Protein AF-A0A4S4N204-F1 (afdb_monomer_lite)

Sequence (227 aa):
MPILSYHVPTYLLRKVLVKAFRQQALKERCELDAFLRPIPQIWGYAFEVLAIDSLLCLDSPVAVHTNRSADIPAFYLAPGLSLVSELFDKTVSFYPKDNIIYVSRVGLNFLDVFVVSDNRNNVAILQMTVAKKHILKHSSVRSVLEAFTKASQPTTNQVPMPKDWSLIYVTPDEQGRKTADQKSLALGAGYPSVDVGWLHIGQEFKSLMQKLAEADDEEAASGAVAD

Radius of gyration: 19.04 Å; chains: 1; bounding box: 50×54×63 Å

Structure (mmCIF, N/CA/C/O backbone):
data_AF-A0A4S4N204-F1
#
_entry.id   AF-A0A4S4N204-F1
#
loop_
_atom_site.group_PDB
_atom_site.id
_atom_site.type_symbol
_atom_site.label_atom_id
_atom_site.label_alt_id
_atom_site.label_comp_id
_atom_site.label_asym_id
_atom_site.label_entity_id
_atom_site.label_seq_id
_atom_site.pdbx_PDB_ins_code
_atom_site.Cartn_x
_atom_site.Cartn_y
_atom_site.Cartn_z
_atom_site.occupancy
_atom_site.B_iso_or_equiv
_atom_site.auth_seq_id
_atom_site.auth_comp_id
_atom_site.auth_asym_id
_atom_site.auth_atom_id
_atom_site.pdbx_PDB_model_num
ATOM 1 N N . MET A 1 1 ? 23.987 36.907 -10.749 1.00 39.38 1 MET A N 1
ATOM 2 C CA . MET A 1 1 ? 23.234 36.072 -11.711 1.00 39.38 1 MET A CA 1
ATOM 3 C C . MET A 1 1 ? 21.832 35.859 -11.165 1.00 39.38 1 MET A C 1
ATOM 5 O O . MET A 1 1 ? 21.740 35.468 -10.006 1.00 39.38 1 MET A O 1
ATOM 9 N N . PRO A 1 2 ? 20.758 36.132 -11.924 1.00 40.97 2 PRO A N 1
ATOM 10 C CA . PRO A 1 2 ? 19.418 35.749 -11.497 1.00 40.97 2 PRO A CA 1
ATOM 11 C C . PRO A 1 2 ? 19.284 34.222 -11.584 1.00 40.97 2 PRO A C 1
ATOM 13 O O . PRO A 1 2 ? 19.566 33.625 -12.621 1.00 40.97 2 PRO A O 1
ATOM 16 N N . ILE A 1 3 ? 18.895 33.586 -10.479 1.00 40.06 3 ILE A N 1
ATOM 17 C CA . ILE A 1 3 ? 18.591 32.154 -10.434 1.00 40.06 3 ILE A CA 1
ATOM 18 C C . ILE A 1 3 ? 17.166 31.989 -10.961 1.00 40.06 3 ILE A C 1
ATOM 20 O O . ILE A 1 3 ? 16.203 32.385 -10.306 1.00 40.06 3 ILE A O 1
ATOM 24 N N . LEU A 1 4 ? 17.031 31.423 -12.159 1.00 33.88 4 LEU A N 1
ATOM 25 C CA . LEU A 1 4 ? 15.747 30.952 -12.668 1.00 33.88 4 LEU A CA 1
ATOM 26 C C . LEU A 1 4 ? 15.322 29.723 -11.851 1.00 33.88 4 LEU A C 1
ATOM 28 O O . LEU A 1 4 ? 15.767 28.606 -12.105 1.00 33.88 4 LEU A O 1
ATOM 32 N N . SER A 1 5 ? 14.471 29.937 -10.845 1.00 36.59 5 SER A N 1
ATOM 33 C CA . SER A 1 5 ? 13.788 28.856 -10.128 1.00 36.59 5 SER A CA 1
ATOM 34 C C . SER A 1 5 ? 12.647 28.321 -10.988 1.00 36.59 5 SER A C 1
ATOM 36 O O . SER A 1 5 ? 11.531 28.839 -10.961 1.00 36.59 5 SER A O 1
ATOM 38 N N . TYR A 1 6 ? 12.919 27.272 -11.759 1.00 41.53 6 TYR A N 1
ATOM 39 C CA . TYR A 1 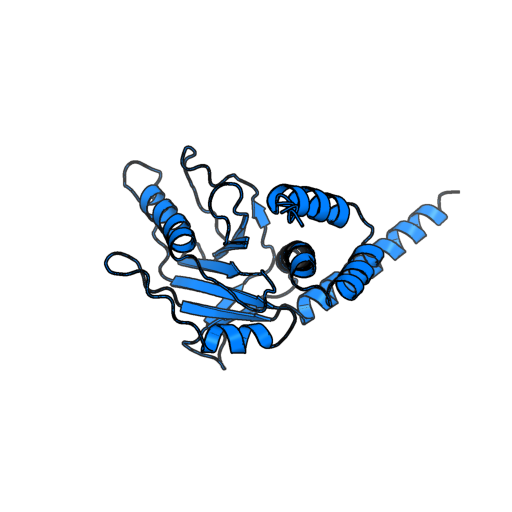6 ? 11.873 26.509 -12.431 1.00 41.53 6 TYR A CA 1
ATOM 40 C C . TYR A 1 6 ? 11.157 25.632 -11.405 1.00 41.53 6 TYR A C 1
ATOM 42 O O . TYR A 1 6 ? 11.688 24.622 -10.944 1.00 41.53 6 TYR A O 1
ATOM 50 N N . HIS A 1 7 ? 9.933 26.007 -11.039 1.00 45.66 7 HIS A N 1
ATOM 51 C CA . HIS A 1 7 ? 9.069 25.138 -10.254 1.00 45.66 7 HIS A CA 1
ATOM 52 C C . HIS A 1 7 ? 8.403 24.148 -11.209 1.00 45.66 7 HIS A C 1
ATOM 54 O O . HIS A 1 7 ? 7.337 24.425 -11.755 1.00 45.66 7 HIS A O 1
ATOM 60 N N . VAL A 1 8 ? 9.032 22.995 -11.452 1.00 49.53 8 VAL A N 1
ATOM 61 C CA . VAL A 1 8 ? 8.368 21.956 -12.243 1.00 49.53 8 VAL A CA 1
ATOM 62 C C . VAL A 1 8 ? 7.144 21.484 -11.452 1.00 49.53 8 VAL A C 1
ATOM 64 O O . VAL A 1 8 ? 7.301 21.076 -10.297 1.00 49.53 8 VAL A O 1
ATOM 67 N N . PRO A 1 9 ? 5.916 21.558 -11.998 1.00 56.38 9 PRO A N 1
ATOM 68 C CA . PRO A 1 9 ? 4.742 21.121 -11.266 1.00 56.38 9 PRO A CA 1
ATOM 69 C C . PRO A 1 9 ? 4.824 19.606 -11.098 1.00 56.38 9 PRO A C 1
ATOM 71 O O . PRO A 1 9 ? 4.573 18.846 -12.032 1.00 56.38 9 PRO A O 1
ATOM 74 N N . THR A 1 10 ? 5.170 19.164 -9.893 1.00 62.09 10 THR A N 1
ATOM 75 C CA . THR A 1 10 ? 5.277 17.753 -9.508 1.00 62.09 10 THR A CA 1
ATOM 76 C C . THR A 1 10 ? 4.038 16.954 -9.918 1.00 62.09 10 THR A C 1
ATOM 78 O O . THR A 1 10 ? 4.134 15.811 -10.350 1.00 62.09 10 THR A O 1
ATOM 81 N N . TYR A 1 11 ? 2.869 17.595 -9.865 1.00 62.06 11 TYR A N 1
ATOM 82 C CA . TYR A 1 11 ? 1.599 17.038 -10.315 1.00 62.06 11 TYR A CA 1
ATOM 83 C C . TYR A 1 11 ? 1.537 16.777 -11.827 1.00 62.06 11 TYR A C 1
ATOM 85 O O . TYR A 1 11 ? 1.082 15.714 -12.246 1.00 62.06 11 TYR A O 1
ATOM 93 N N . LEU A 1 12 ? 1.998 17.726 -12.648 1.00 64.25 12 LEU A N 1
ATOM 94 C CA . LEU A 1 12 ? 2.024 17.567 -14.102 1.00 64.25 12 LEU A CA 1
ATOM 95 C C . LEU A 1 12 ? 2.998 16.455 -14.491 1.00 64.25 12 LEU A C 1
ATOM 97 O O . LEU A 1 12 ? 2.629 15.585 -15.273 1.00 64.25 12 LEU A O 1
ATOM 101 N N . LEU A 1 13 ? 4.192 16.441 -13.887 1.00 64.25 13 LEU A N 1
ATOM 102 C CA . LEU A 1 13 ? 5.160 15.361 -14.076 1.00 64.25 13 LEU A CA 1
ATOM 103 C C . LEU A 1 13 ? 4.573 14.011 -13.680 1.00 64.25 13 LEU A C 1
ATOM 105 O O . LEU A 1 13 ? 4.600 13.100 -14.493 1.00 64.25 13 LEU A O 1
ATOM 109 N N . ARG A 1 14 ? 3.976 13.885 -12.488 1.00 64.50 14 ARG A N 1
ATOM 110 C CA . ARG A 1 14 ? 3.337 12.637 -12.049 1.00 64.50 14 ARG A CA 1
ATOM 111 C C . ARG A 1 14 ? 2.254 12.206 -13.032 1.00 64.50 14 ARG A C 1
ATOM 113 O O . ARG A 1 14 ? 2.230 11.055 -13.435 1.00 64.50 14 ARG A O 1
ATOM 120 N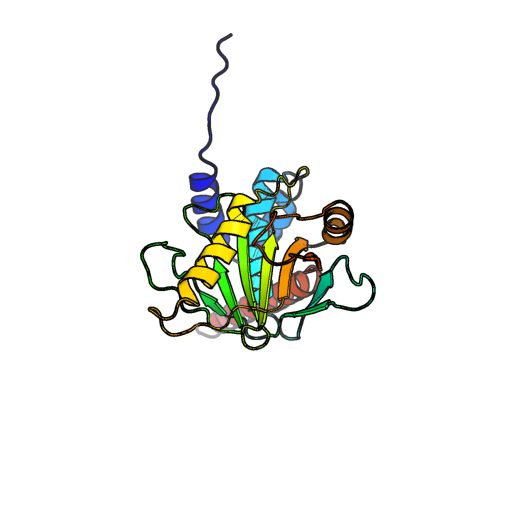 N . LYS A 1 15 ? 1.390 13.118 -13.488 1.00 66.06 15 LYS A N 1
ATOM 121 C CA . LYS A 1 15 ? 0.316 12.785 -14.437 1.00 66.06 15 LYS A CA 1
ATOM 122 C C . LYS A 1 15 ? 0.856 12.327 -15.794 1.00 66.06 15 LYS A C 1
ATOM 124 O O . LYS A 1 15 ? 0.342 11.354 -16.338 1.00 66.06 15 LYS A O 1
ATOM 129 N N . VAL A 1 16 ? 1.853 13.022 -16.340 1.00 67.44 16 VAL A N 1
ATOM 130 C CA . VAL A 1 16 ? 2.443 12.701 -17.649 1.00 67.44 16 VAL A CA 1
ATOM 131 C C . VAL A 1 16 ? 3.268 11.421 -17.569 1.00 67.44 16 VAL A C 1
ATOM 133 O O . VAL A 1 16 ? 3.054 10.532 -18.384 1.00 67.44 16 VAL A O 1
ATOM 136 N N . LEU A 1 17 ? 4.134 11.291 -16.561 1.00 67.81 17 LEU A N 1
ATOM 137 C CA . LEU A 1 17 ? 4.969 10.110 -16.351 1.00 67.81 17 LEU A CA 1
ATOM 138 C C . LEU A 1 17 ? 4.119 8.876 -16.079 1.00 67.81 17 LEU A C 1
ATOM 140 O O . LEU A 1 17 ? 4.289 7.888 -16.772 1.00 67.81 17 LEU A O 1
ATOM 144 N N . VAL A 1 18 ? 3.153 8.933 -15.156 1.00 68.25 18 VAL A N 1
ATOM 145 C CA . VAL A 1 18 ? 2.275 7.785 -14.863 1.00 68.25 18 VAL A CA 1
ATOM 146 C C . VAL A 1 18 ? 1.468 7.382 -16.095 1.00 68.25 18 VAL A C 1
ATOM 148 O O . VAL A 1 18 ? 1.317 6.193 -16.362 1.00 68.25 18 VAL A O 1
ATOM 151 N N . LYS A 1 19 ? 0.948 8.351 -16.862 1.00 68.12 19 LYS A N 1
ATOM 152 C CA . LYS A 1 19 ? 0.203 8.051 -18.090 1.00 68.12 19 LYS A CA 1
ATOM 153 C C . LYS A 1 19 ? 1.102 7.386 -19.131 1.00 68.12 19 LYS A C 1
ATOM 155 O O . LYS A 1 19 ? 0.709 6.357 -19.661 1.00 68.12 19 LYS A O 1
ATOM 160 N N . ALA A 1 20 ? 2.273 7.959 -19.405 1.00 69.38 20 ALA A N 1
ATOM 161 C CA . ALA A 1 20 ? 3.219 7.407 -20.368 1.00 69.38 20 ALA A CA 1
ATOM 162 C C . ALA A 1 20 ? 3.691 6.015 -19.930 1.00 69.38 20 ALA A C 1
ATOM 164 O O . ALA A 1 20 ? 3.613 5.076 -20.707 1.00 69.38 20 ALA A O 1
ATOM 165 N N . PHE A 1 21 ? 4.064 5.859 -18.659 1.00 70.69 21 PHE A N 1
ATOM 166 C CA . PHE A 1 21 ? 4.500 4.593 -18.075 1.00 70.69 21 PHE A CA 1
ATOM 167 C C . PHE A 1 21 ? 3.447 3.495 -18.237 1.00 70.69 21 PHE A C 1
ATOM 169 O O . PHE A 1 21 ? 3.764 2.408 -18.693 1.00 70.69 21 PHE A O 1
ATOM 176 N N . ARG A 1 22 ? 2.171 3.799 -17.966 1.00 70.31 22 ARG A N 1
ATOM 177 C CA . ARG A 1 22 ? 1.044 2.868 -18.159 1.00 70.31 22 ARG A CA 1
ATOM 178 C C . ARG A 1 22 ? 0.706 2.553 -19.618 1.00 70.31 22 ARG A C 1
ATOM 180 O O . ARG A 1 22 ? -0.129 1.688 -19.852 1.00 70.31 22 ARG A O 1
ATOM 187 N N . GLN A 1 23 ? 1.277 3.272 -20.578 1.00 73.50 23 GLN A N 1
ATOM 188 C CA . GLN A 1 23 ? 1.072 3.037 -22.010 1.00 73.50 23 GLN A CA 1
ATOM 189 C C . GLN A 1 23 ? 2.220 2.250 -22.650 1.00 73.50 23 GLN A C 1
ATOM 191 O O . GLN A 1 23 ? 2.070 1.804 -23.779 1.00 73.50 23 GLN A O 1
ATOM 196 N N . GLN A 1 24 ? 3.351 2.095 -21.958 1.00 71.69 24 GLN A N 1
ATOM 197 C CA . GLN A 1 24 ? 4.487 1.303 -22.432 1.00 71.69 24 GLN A CA 1
ATOM 198 C C . GLN A 1 24 ? 4.205 -0.197 -22.312 1.00 71.69 24 GLN A C 1
ATOM 200 O O . GLN A 1 24 ? 3.448 -0.605 -21.418 1.00 71.69 24 GLN A O 1
ATOM 205 N N . ALA A 1 25 ? 4.858 -0.996 -23.158 1.00 69.69 25 ALA A N 1
ATOM 206 C CA . ALA A 1 25 ? 4.906 -2.446 -22.992 1.00 69.69 25 ALA A CA 1
ATOM 207 C C . ALA A 1 25 ? 5.586 -2.790 -21.660 1.00 69.69 25 ALA A C 1
ATOM 209 O O . ALA A 1 25 ? 6.361 -1.989 -21.123 1.00 69.69 25 ALA A O 1
ATOM 210 N N . LEU A 1 26 ? 5.305 -3.965 -21.089 1.00 66.94 26 LEU A N 1
ATOM 211 C CA . LEU A 1 26 ? 5.846 -4.312 -19.777 1.00 66.94 26 LEU A CA 1
ATOM 212 C C . LEU A 1 26 ? 7.369 -4.216 -19.770 1.00 66.94 26 LEU A C 1
ATOM 214 O O . LEU A 1 26 ? 7.936 -3.561 -18.897 1.00 66.94 26 LEU A O 1
ATOM 218 N N . LYS A 1 27 ? 8.027 -4.854 -20.738 1.00 68.88 27 LYS A N 1
ATOM 219 C CA . LYS A 1 27 ? 9.488 -4.886 -20.839 1.00 68.88 27 LYS A CA 1
ATOM 220 C C . LYS A 1 27 ? 10.104 -3.485 -20.752 1.00 68.88 27 LYS A C 1
ATOM 222 O O . LYS A 1 27 ? 11.037 -3.264 -19.984 1.00 68.88 27 LYS A O 1
ATOM 227 N N . GLU A 1 28 ? 9.509 -2.519 -21.443 1.00 73.12 28 GLU A N 1
ATOM 228 C CA . GLU A 1 28 ? 9.933 -1.116 -21.431 1.00 73.12 28 GLU A CA 1
ATOM 229 C C . GLU A 1 28 ? 9.742 -0.469 -20.049 1.00 73.12 28 GLU A C 1
ATOM 231 O O . GLU A 1 28 ? 10.593 0.296 -19.596 1.00 73.12 28 GLU A O 1
ATOM 236 N N . ARG A 1 29 ? 8.666 -0.807 -19.321 1.00 73.75 29 ARG A N 1
ATOM 237 C CA . ARG A 1 29 ? 8.462 -0.355 -17.930 1.00 73.75 29 ARG A CA 1
ATOM 238 C C . ARG A 1 29 ? 9.530 -0.902 -16.990 1.00 73.75 29 ARG A C 1
ATOM 240 O O . ARG A 1 29 ? 9.980 -0.176 -16.105 1.00 73.75 29 ARG A O 1
ATOM 247 N N . CYS A 1 30 ? 9.939 -2.156 -17.183 1.00 70.56 30 CYS A N 1
ATOM 248 C CA . CYS A 1 30 ? 10.994 -2.812 -16.404 1.00 70.56 30 CYS A CA 1
ATOM 249 C C . CYS A 1 30 ? 12.341 -2.115 -16.599 1.00 70.56 30 CYS A C 1
ATOM 251 O O . CYS A 1 30 ? 13.042 -1.788 -15.640 1.00 70.56 30 CYS A O 1
ATOM 253 N N . GLU A 1 31 ? 12.691 -1.888 -17.865 1.00 73.69 31 GLU A N 1
ATOM 254 C CA . GLU A 1 31 ? 13.912 -1.196 -18.265 1.00 73.69 31 GLU A CA 1
ATOM 255 C C . GLU A 1 31 ? 13.912 0.238 -17.731 1.00 73.69 31 GLU A C 1
ATOM 257 O O . GLU A 1 31 ? 14.922 0.705 -17.198 1.00 73.69 31 GLU A O 1
ATOM 262 N N . LEU A 1 32 ? 12.758 0.910 -17.776 1.00 74.38 32 LEU A N 1
ATOM 263 C CA . LEU A 1 32 ? 12.613 2.249 -17.230 1.00 74.38 32 LEU A CA 1
ATOM 264 C C . LEU A 1 32 ? 12.704 2.273 -15.695 1.00 74.38 32 LEU A C 1
ATOM 266 O O . LEU A 1 32 ? 13.332 3.181 -15.161 1.00 74.38 32 LEU A O 1
ATOM 270 N N . ASP A 1 33 ? 12.154 1.296 -14.964 1.00 75.69 33 ASP A N 1
ATOM 271 C CA . ASP A 1 33 ? 12.351 1.185 -13.506 1.00 75.69 33 ASP A CA 1
ATOM 272 C C . ASP A 1 33 ? 13.841 1.085 -13.154 1.00 75.69 33 ASP A C 1
ATOM 274 O O . ASP A 1 33 ? 14.350 1.864 -12.341 1.00 75.69 33 ASP A O 1
ATOM 278 N N . ALA A 1 34 ? 14.558 0.177 -13.822 1.00 76.00 34 ALA A N 1
ATOM 279 C CA . ALA A 1 34 ? 15.989 -0.013 -13.620 1.00 76.00 34 ALA A CA 1
ATOM 280 C C . ALA A 1 34 ? 16.785 1.260 -13.956 1.00 76.00 34 ALA A C 1
ATOM 282 O O . ALA A 1 34 ? 17.686 1.643 -13.206 1.00 76.00 34 ALA A O 1
ATOM 283 N N . PHE A 1 35 ? 16.415 1.942 -15.043 1.00 80.44 35 PHE A N 1
ATOM 284 C CA . PHE A 1 35 ? 17.021 3.200 -15.467 1.00 80.44 35 PHE A CA 1
ATOM 285 C C . PHE A 1 35 ? 16.747 4.356 -14.494 1.00 80.44 35 PHE A C 1
ATOM 287 O O . PHE A 1 35 ? 17.623 5.189 -14.264 1.00 80.44 35 PHE A O 1
ATOM 294 N N . LEU A 1 36 ? 15.548 4.420 -13.908 1.00 78.56 36 LEU A N 1
ATOM 295 C CA . LEU A 1 36 ? 15.130 5.506 -13.021 1.00 78.56 36 LEU A CA 1
ATOM 296 C C . LEU A 1 36 ? 15.618 5.334 -11.583 1.00 78.56 36 LEU A C 1
ATOM 298 O O . LEU A 1 36 ? 15.762 6.339 -10.889 1.00 78.56 36 LEU A O 1
ATOM 302 N N . ARG A 1 37 ? 15.907 4.108 -11.132 1.00 77.12 37 ARG A N 1
ATOM 303 C CA . ARG A 1 37 ? 16.337 3.793 -9.756 1.00 77.12 37 ARG A CA 1
ATOM 304 C C . ARG A 1 37 ? 17.467 4.687 -9.202 1.00 77.12 37 ARG A C 1
ATOM 306 O O . ARG A 1 37 ? 17.383 5.069 -8.032 1.00 77.12 37 ARG A O 1
ATOM 313 N N . PRO A 1 38 ? 18.489 5.102 -9.983 1.00 80.12 38 PRO A N 1
ATOM 314 C CA . PRO A 1 38 ? 19.516 6.048 -9.529 1.00 80.12 38 PRO A CA 1
ATOM 315 C C . PRO A 1 38 ? 19.007 7.478 -9.260 1.00 80.12 38 PRO A C 1
ATOM 317 O O . PRO A 1 38 ? 19.733 8.277 -8.666 1.00 80.12 38 PRO A O 1
ATOM 320 N N . ILE A 1 39 ? 17.780 7.812 -9.676 1.00 79.56 39 ILE A N 1
ATOM 321 C CA . ILE A 1 39 ? 17.129 9.123 -9.542 1.00 79.56 39 ILE A CA 1
ATOM 322 C C . ILE A 1 39 ? 15.859 8.979 -8.673 1.00 79.56 39 ILE A C 1
ATOM 324 O O . ILE A 1 39 ? 14.741 8.935 -9.199 1.00 79.56 39 ILE A O 1
ATOM 328 N N . PRO A 1 40 ? 15.984 8.947 -7.329 1.00 72.50 40 PRO A N 1
ATOM 329 C CA . PRO A 1 40 ? 14.875 8.628 -6.423 1.00 72.50 40 PRO A CA 1
ATOM 330 C C . PRO A 1 40 ? 13.632 9.507 -6.607 1.00 72.50 40 PRO A C 1
ATOM 332 O O . PRO A 1 40 ? 12.506 9.038 -6.470 1.00 72.50 40 PRO A O 1
ATOM 335 N N . GLN A 1 41 ? 13.822 10.785 -6.958 1.00 69.19 41 GLN A N 1
ATOM 336 C CA . GLN A 1 41 ? 12.722 11.733 -7.147 1.00 69.19 41 GLN A CA 1
ATOM 337 C C . GLN A 1 41 ? 11.792 11.344 -8.298 1.00 69.19 41 GLN A C 1
ATOM 339 O O . GLN A 1 41 ? 10.610 11.661 -8.235 1.00 69.19 41 GLN A O 1
ATOM 344 N N . ILE A 1 42 ? 12.325 10.718 -9.349 1.00 70.62 42 ILE A N 1
ATOM 345 C CA . ILE A 1 42 ? 11.549 10.288 -10.517 1.00 70.62 42 ILE A CA 1
ATOM 346 C C . ILE A 1 42 ? 11.109 8.839 -10.327 1.00 70.62 42 ILE A C 1
ATOM 348 O O . ILE A 1 42 ? 9.955 8.511 -10.598 1.00 70.62 42 ILE A O 1
ATOM 352 N N . TRP A 1 43 ? 12.003 8.003 -9.792 1.00 75.25 43 TRP A N 1
ATOM 353 C CA . TRP A 1 43 ? 11.726 6.601 -9.517 1.00 75.25 43 TRP A CA 1
ATOM 354 C C . TRP A 1 43 ? 10.497 6.403 -8.632 1.00 75.25 43 TRP A C 1
ATOM 356 O O . TRP A 1 43 ? 9.668 5.559 -8.947 1.00 75.25 43 TRP A O 1
ATOM 366 N N . GLY A 1 44 ? 10.310 7.236 -7.602 1.00 73.94 44 GLY A N 1
ATOM 367 C CA . GLY A 1 44 ? 9.132 7.156 -6.736 1.00 73.94 44 GLY A CA 1
ATOM 368 C C . GLY A 1 44 ? 7.794 7.199 -7.490 1.00 73.94 44 GLY A C 1
ATOM 369 O O . GLY A 1 44 ? 6.863 6.516 -7.081 1.00 73.94 44 GLY A O 1
ATOM 370 N N . TYR A 1 45 ? 7.697 7.928 -8.611 1.00 73.75 45 TYR A N 1
ATOM 371 C CA . TYR A 1 45 ? 6.467 7.963 -9.418 1.00 73.75 45 TYR A CA 1
ATOM 372 C C . TYR A 1 45 ? 6.252 6.697 -10.248 1.00 73.75 45 TYR A C 1
ATOM 374 O O . TYR A 1 45 ? 5.108 6.298 -10.449 1.00 73.75 45 TYR A O 1
ATOM 382 N N . ALA A 1 46 ? 7.326 6.088 -10.754 1.00 75.12 46 ALA A N 1
ATOM 383 C CA . ALA A 1 46 ? 7.244 4.829 -11.492 1.00 75.12 46 ALA A CA 1
ATOM 384 C C . ALA A 1 46 ? 6.955 3.663 -10.536 1.00 75.12 46 ALA A C 1
ATOM 386 O O . ALA A 1 46 ? 6.049 2.869 -10.779 1.00 75.12 46 ALA A O 1
ATOM 387 N N . PHE A 1 47 ? 7.660 3.627 -9.403 1.00 78.62 47 PHE A N 1
ATOM 388 C CA . PHE A 1 47 ? 7.489 2.610 -8.374 1.00 78.62 47 PHE A CA 1
ATOM 389 C C . PHE A 1 47 ? 6.073 2.602 -7.794 1.00 78.62 47 PHE A C 1
ATOM 391 O O . PHE A 1 47 ? 5.515 1.531 -7.605 1.00 78.62 47 PHE A O 1
ATOM 398 N N . GLU A 1 48 ? 5.452 3.765 -7.570 1.00 80.69 48 GLU A N 1
ATOM 399 C CA . GLU A 1 48 ? 4.055 3.838 -7.119 1.00 80.69 48 GLU A CA 1
ATOM 400 C C . GLU A 1 48 ? 3.105 3.060 -8.049 1.00 80.69 48 GLU A C 1
ATOM 402 O O . GLU A 1 48 ? 2.258 2.301 -7.582 1.00 80.69 48 GLU A O 1
ATOM 407 N N . VAL A 1 49 ? 3.261 3.212 -9.369 1.00 78.62 49 VAL A N 1
ATOM 408 C CA . VAL A 1 49 ? 2.429 2.502 -10.354 1.00 78.62 49 VAL A CA 1
ATOM 409 C C . VAL A 1 49 ? 2.660 1.001 -10.260 1.00 78.62 49 VAL A C 1
ATOM 411 O O . VAL A 1 49 ? 1.703 0.244 -10.141 1.00 78.62 49 VAL A O 1
ATOM 414 N N . LEU A 1 50 ? 3.926 0.591 -10.258 1.00 79.81 50 LEU A N 1
ATOM 415 C CA . LEU A 1 50 ? 4.316 -0.813 -10.201 1.00 79.81 50 LEU A CA 1
ATOM 416 C C . LEU A 1 50 ? 3.883 -1.491 -8.899 1.00 79.81 50 LEU A C 1
ATOM 418 O O . LEU A 1 50 ? 3.448 -2.640 -8.920 1.00 79.81 50 LEU A O 1
ATOM 422 N N . ALA A 1 51 ? 3.974 -0.788 -7.771 1.00 85.38 51 ALA A N 1
ATOM 423 C CA . ALA A 1 51 ? 3.546 -1.290 -6.475 1.00 85.38 51 ALA A CA 1
ATOM 424 C C . ALA A 1 51 ? 2.028 -1.505 -6.440 1.00 85.38 51 ALA A C 1
ATOM 426 O O . ALA A 1 51 ? 1.577 -2.545 -5.970 1.00 85.38 51 ALA A O 1
ATOM 427 N N . ILE A 1 52 ? 1.238 -0.568 -6.978 1.00 86.06 52 ILE A N 1
ATOM 428 C CA . ILE A 1 52 ? -0.216 -0.746 -7.103 1.00 86.06 52 ILE A CA 1
ATOM 429 C C . ILE A 1 52 ? -0.532 -1.930 -8.021 1.00 86.06 52 ILE A C 1
ATOM 431 O O . ILE A 1 52 ? -1.302 -2.797 -7.622 1.00 86.06 52 ILE A O 1
ATOM 435 N N . ASP A 1 53 ? 0.075 -2.001 -9.207 1.00 83.38 53 ASP A N 1
ATOM 436 C CA . ASP A 1 53 ? -0.175 -3.090 -10.161 1.00 83.38 53 ASP A CA 1
ATOM 437 C C . ASP A 1 53 ? 0.185 -4.460 -9.549 1.00 83.38 53 ASP A C 1
ATOM 439 O O . ASP A 1 53 ? -0.566 -5.424 -9.691 1.00 83.38 53 ASP A O 1
ATOM 443 N N . SER A 1 54 ? 1.273 -4.526 -8.772 1.00 85.94 54 SER A N 1
ATOM 444 C CA . SER A 1 54 ? 1.689 -5.738 -8.049 1.00 85.94 54 SER A CA 1
ATOM 445 C C . SER A 1 54 ? 0.683 -6.142 -6.970 1.00 85.94 54 SER A C 1
ATOM 447 O O . SER A 1 54 ? 0.356 -7.319 -6.853 1.00 85.94 54 SER A O 1
ATOM 449 N N . LEU A 1 55 ? 0.140 -5.179 -6.215 1.00 90.06 55 LEU A N 1
ATOM 450 C CA . LEU A 1 55 ? -0.905 -5.439 -5.217 1.00 90.06 55 LEU A CA 1
ATOM 451 C C . LEU A 1 55 ? -2.213 -5.931 -5.850 1.00 90.06 55 LEU A C 1
ATOM 453 O O . LEU A 1 55 ? -2.917 -6.745 -5.260 1.00 90.06 55 LEU A O 1
ATOM 457 N N . LEU A 1 56 ? -2.554 -5.452 -7.045 1.00 89.06 56 LEU A N 1
ATOM 458 C CA . LEU A 1 56 ? -3.757 -5.892 -7.758 1.00 89.06 56 LEU A CA 1
ATOM 459 C C . LEU A 1 56 ? -3.620 -7.312 -8.324 1.00 89.06 56 LEU A C 1
ATOM 461 O O . LEU A 1 56 ? -4.625 -7.996 -8.496 1.00 89.06 56 LEU A O 1
ATOM 465 N N . CYS A 1 57 ? -2.392 -7.767 -8.582 1.00 86.44 57 CYS A N 1
ATOM 466 C CA . CYS A 1 57 ? -2.102 -9.064 -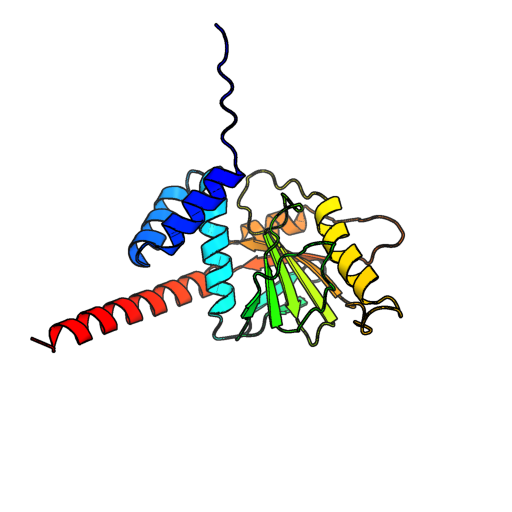9.198 1.00 86.44 57 CYS A CA 1
ATOM 467 C C . CYS A 1 57 ? -1.619 -10.130 -8.201 1.00 86.44 57 CYS A C 1
ATOM 469 O O . CYS A 1 57 ? -1.000 -11.114 -8.610 1.00 86.44 57 CYS A O 1
ATOM 471 N N . LEU A 1 58 ? -1.864 -9.939 -6.902 1.00 87.38 58 LEU A N 1
ATOM 472 C CA . LEU A 1 58 ? -1.491 -10.909 -5.873 1.00 87.38 58 LEU A CA 1
ATOM 473 C C . LEU A 1 58 ? -2.178 -12.261 -6.112 1.00 87.38 58 LEU A C 1
ATOM 475 O O . LEU A 1 58 ? -3.406 -12.341 -6.136 1.00 87.38 58 LEU A O 1
ATOM 479 N N . ASP A 1 59 ? -1.380 -13.325 -6.212 1.00 85.75 59 ASP A N 1
ATOM 480 C CA . ASP A 1 59 ? -1.862 -14.717 -6.268 1.00 85.75 59 ASP A CA 1
ATOM 481 C C . ASP A 1 59 ? -2.115 -15.315 -4.891 1.00 85.75 59 ASP A C 1
ATOM 483 O O . ASP A 1 59 ? -2.952 -16.197 -4.707 1.00 85.75 59 ASP A O 1
ATOM 487 N N . SER A 1 60 ? -1.356 -14.836 -3.914 1.00 89.31 60 SER A N 1
ATOM 488 C CA . SER A 1 60 ? -1.383 -15.291 -2.537 1.00 89.31 60 SER A CA 1
ATOM 489 C C . SER A 1 60 ? -1.417 -14.092 -1.598 1.00 89.31 60 SER A C 1
ATOM 491 O O . SER A 1 60 ? -0.946 -13.014 -1.969 1.00 89.31 60 SER A O 1
ATOM 493 N N . PRO A 1 61 ? -1.936 -14.261 -0.370 1.00 91.38 61 PRO A N 1
ATOM 494 C CA . PRO A 1 61 ? -1.894 -13.197 0.616 1.00 91.38 61 PRO A CA 1
ATOM 495 C C . PRO A 1 61 ? -0.458 -12.731 0.875 1.00 91.38 61 PRO A C 1
ATOM 497 O O . PRO A 1 61 ? 0.429 -13.564 1.065 1.00 91.38 61 PRO A O 1
ATOM 500 N N . VAL A 1 62 ? -0.236 -11.416 0.926 1.00 91.38 62 VAL A N 1
ATOM 501 C CA . VAL A 1 62 ? 1.082 -10.841 1.228 1.00 91.38 62 VAL A CA 1
ATOM 502 C C . VAL A 1 62 ? 1.139 -10.338 2.666 1.00 91.38 62 VAL A C 1
ATOM 504 O O . VAL A 1 62 ? 0.219 -9.676 3.152 1.00 91.38 62 VAL A O 1
ATOM 507 N N . ALA A 1 63 ? 2.219 -10.691 3.360 1.00 92.50 63 ALA A N 1
ATOM 508 C CA . ALA A 1 63 ? 2.432 -10.353 4.758 1.00 92.50 63 ALA A CA 1
ATOM 509 C C . ALA A 1 63 ? 2.743 -8.863 4.938 1.00 92.50 63 ALA A C 1
ATOM 511 O O . ALA A 1 63 ? 3.645 -8.317 4.303 1.00 92.50 63 ALA A O 1
ATOM 512 N N . VAL A 1 64 ? 2.034 -8.222 5.865 1.00 92.50 64 VAL A N 1
ATOM 513 C CA . VAL A 1 64 ? 2.321 -6.859 6.310 1.00 92.50 64 VAL A CA 1
ATOM 514 C C . VAL A 1 64 ? 2.833 -6.897 7.739 1.00 92.50 64 VAL A C 1
ATOM 516 O O . VAL A 1 64 ? 2.218 -7.494 8.623 1.00 92.50 64 VAL A O 1
ATOM 519 N N . HIS A 1 65 ? 3.953 -6.225 7.975 1.00 92.62 65 HIS A N 1
ATOM 520 C CA . HIS A 1 65 ? 4.610 -6.169 9.275 1.00 92.62 65 HIS A CA 1
ATOM 521 C C . HIS A 1 65 ? 4.432 -4.786 9.890 1.00 92.62 65 HIS A C 1
ATOM 523 O O . HIS A 1 65 ? 4.367 -3.786 9.175 1.00 92.62 65 HIS A O 1
ATOM 529 N N . THR A 1 66 ? 4.371 -4.713 11.217 1.00 91.56 66 THR A N 1
ATOM 530 C CA . THR A 1 66 ? 4.338 -3.441 11.948 1.00 91.56 66 THR A CA 1
ATOM 531 C C . THR A 1 66 ? 5.360 -3.444 13.069 1.00 91.56 66 THR A C 1
ATOM 533 O O . THR A 1 66 ? 5.824 -4.491 13.514 1.00 91.56 66 THR A O 1
ATOM 536 N N . ASN A 1 67 ? 5.670 -2.264 13.594 1.00 86.06 67 ASN A N 1
ATOM 537 C CA . ASN A 1 67 ? 6.596 -2.097 14.710 1.00 86.06 67 ASN A CA 1
ATOM 538 C C . ASN A 1 67 ? 6.120 -2.803 15.999 1.00 86.06 67 ASN A C 1
ATOM 540 O O . ASN A 1 67 ? 6.898 -2.927 16.942 1.00 86.06 67 ASN A O 1
ATOM 544 N N . ARG A 1 68 ? 4.860 -3.270 16.066 1.00 81.06 68 ARG A N 1
ATOM 545 C CA . ARG A 1 68 ? 4.372 -4.112 17.174 1.00 81.06 68 ARG A CA 1
ATOM 546 C C . ARG A 1 68 ? 4.964 -5.519 17.138 1.00 81.06 68 ARG A C 1
ATOM 548 O O . ARG A 1 68 ? 5.110 -6.138 18.186 1.00 81.06 68 ARG A O 1
ATOM 555 N N . SER A 1 69 ? 5.259 -6.029 15.945 1.00 74.75 69 SER A N 1
ATOM 556 C CA . SER A 1 69 ? 5.734 -7.388 15.729 1.00 74.75 69 SER A CA 1
ATOM 557 C C . SER A 1 69 ? 6.520 -7.458 14.423 1.00 74.75 69 SER A C 1
ATOM 559 O O . SER A 1 69 ? 5.947 -7.524 13.335 1.00 74.75 69 SER A O 1
ATOM 561 N N . ALA A 1 70 ? 7.848 -7.439 14.535 1.00 74.75 70 ALA A N 1
ATOM 562 C CA . ALA A 1 70 ? 8.718 -7.517 13.368 1.00 74.75 70 ALA A CA 1
ATOM 563 C C . ALA A 1 70 ? 8.744 -8.922 12.747 1.00 74.75 70 ALA A C 1
ATOM 565 O O . ALA A 1 70 ? 8.767 -9.050 11.525 1.00 74.75 70 ALA A O 1
ATOM 566 N N . ASP A 1 71 ? 8.705 -9.963 13.582 1.00 81.88 71 ASP A N 1
ATOM 567 C CA . ASP A 1 71 ? 8.929 -11.348 13.153 1.00 81.88 71 ASP A CA 1
ATOM 568 C C . ASP A 1 71 ? 7.634 -12.084 12.787 1.00 81.88 71 ASP A C 1
ATOM 570 O O . ASP A 1 71 ? 7.661 -13.060 12.040 1.00 81.88 71 ASP A O 1
ATOM 574 N N . ILE A 1 72 ? 6.489 -11.608 13.284 1.00 88.81 72 ILE A N 1
ATOM 575 C CA . ILE A 1 72 ? 5.167 -12.158 12.965 1.00 88.81 72 ILE A CA 1
ATOM 576 C C . ILE A 1 72 ? 4.398 -11.097 12.176 1.00 88.81 72 ILE A C 1
ATOM 578 O O . ILE A 1 72 ? 4.276 -9.973 12.676 1.00 88.81 72 ILE A O 1
ATOM 582 N N . PRO A 1 73 ? 3.869 -11.424 10.983 1.00 91.94 73 PRO A N 1
ATOM 583 C CA . PRO A 1 73 ? 3.012 -10.516 10.232 1.00 91.94 73 PRO A CA 1
ATOM 584 C C . PRO A 1 73 ? 1.861 -10.005 11.100 1.00 91.94 73 PRO A C 1
ATOM 586 O O . PRO A 1 73 ? 1.187 -10.783 11.775 1.00 91.94 73 PRO A O 1
ATOM 589 N N . ALA A 1 74 ? 1.634 -8.694 11.081 1.00 92.06 74 ALA A N 1
ATOM 590 C CA . ALA A 1 74 ? 0.527 -8.070 11.795 1.00 92.06 74 ALA A CA 1
ATOM 591 C C . ALA A 1 74 ? -0.814 -8.411 11.132 1.00 92.06 74 ALA A C 1
ATOM 593 O O . ALA A 1 74 ? -1.807 -8.642 11.816 1.00 92.06 74 ALA A O 1
ATOM 594 N N . PHE A 1 75 ? -0.830 -8.449 9.799 1.00 93.50 75 PHE A N 1
ATOM 595 C CA . PHE A 1 75 ? -1.959 -8.891 8.988 1.00 93.50 75 PHE A CA 1
ATOM 596 C C . PHE A 1 75 ? -1.479 -9.281 7.586 1.00 93.50 75 PHE A C 1
ATOM 598 O O . PHE A 1 75 ? -0.305 -9.122 7.246 1.00 93.50 75 PHE A O 1
ATOM 605 N N . TYR A 1 76 ? -2.405 -9.771 6.765 1.00 93.19 76 TYR A N 1
ATOM 606 C CA . TYR A 1 76 ? -2.155 -10.088 5.365 1.00 93.19 76 TYR A CA 1
ATOM 607 C C . TYR A 1 76 ? -3.076 -9.271 4.467 1.00 93.19 76 TYR A C 1
ATOM 609 O O . TYR A 1 76 ? -4.263 -9.118 4.762 1.00 93.19 76 TYR A O 1
ATOM 617 N N . LEU A 1 77 ? -2.543 -8.770 3.356 1.00 93.00 77 LEU A N 1
ATOM 618 C CA . LEU A 1 77 ? -3.371 -8.278 2.260 1.00 93.00 77 LEU A CA 1
ATOM 619 C C . LEU A 1 77 ? -3.762 -9.469 1.391 1.00 93.00 77 LEU A C 1
ATOM 621 O O . LEU A 1 77 ? -2.894 -10.195 0.911 1.00 93.00 77 LEU A O 1
ATOM 625 N N . ALA A 1 78 ? -5.064 -9.690 1.239 1.00 91.94 78 ALA A N 1
ATOM 626 C CA . ALA A 1 78 ? -5.605 -10.816 0.493 1.00 91.94 78 ALA A CA 1
ATOM 627 C C . ALA A 1 78 ? -5.446 -10.625 -1.030 1.00 91.94 78 ALA A C 1
ATOM 629 O O . ALA A 1 78 ? -5.357 -9.489 -1.501 1.00 91.94 78 ALA A O 1
ATOM 630 N N . PRO A 1 79 ? -5.444 -11.718 -1.815 1.00 91.69 79 PRO A N 1
ATOM 631 C CA . PRO A 1 79 ? -5.545 -11.631 -3.267 1.00 91.69 79 PRO A CA 1
ATOM 632 C C . PRO A 1 79 ? -6.892 -11.032 -3.710 1.00 91.69 79 PRO A C 1
ATOM 634 O O . PRO A 1 79 ? -7.850 -10.934 -2.936 1.00 91.69 79 PRO A O 1
ATOM 637 N N . GLY A 1 80 ? -6.974 -10.627 -4.980 1.00 89.81 80 GLY A N 1
ATOM 638 C CA . GLY A 1 80 ? -8.199 -10.063 -5.562 1.00 89.81 80 GLY A CA 1
ATOM 639 C C . GLY A 1 80 ? -8.513 -8.631 -5.117 1.00 89.81 80 GLY A C 1
ATOM 640 O O . GLY A 1 80 ? -9.676 -8.216 -5.158 1.00 89.81 80 GLY A O 1
ATOM 641 N N . LEU A 1 81 ? -7.498 -7.878 -4.678 1.00 92.12 81 LEU A N 1
ATOM 642 C CA . LEU A 1 81 ? -7.631 -6.446 -4.421 1.00 92.12 81 LEU A CA 1
ATOM 643 C C . LEU A 1 81 ? -8.152 -5.747 -5.677 1.00 92.12 81 LEU A C 1
ATOM 645 O O . LEU A 1 81 ? -7.648 -5.959 -6.777 1.00 92.12 81 LEU A O 1
ATOM 649 N N . SER A 1 82 ? -9.151 -4.886 -5.512 1.00 90.81 82 SER A N 1
ATOM 650 C CA . SER A 1 82 ? -9.664 -4.072 -6.615 1.00 90.81 82 SER A CA 1
ATOM 651 C C . SER A 1 82 ? -9.292 -2.608 -6.429 1.00 90.81 82 SER A C 1
ATOM 653 O O . SER A 1 82 ? -9.302 -2.076 -5.319 1.00 90.81 82 SER A O 1
ATOM 655 N N . LEU A 1 83 ? -8.975 -1.936 -7.533 1.00 87.44 83 LEU A N 1
ATOM 656 C CA . LEU A 1 83 ? -8.659 -0.515 -7.529 1.00 87.44 83 LEU A CA 1
ATOM 657 C C . LEU A 1 83 ? -9.930 0.300 -7.730 1.00 87.44 83 LEU A C 1
ATOM 659 O O . LEU A 1 83 ? -10.609 0.163 -8.747 1.00 87.44 83 LEU A O 1
ATOM 663 N N . VAL A 1 84 ? -10.203 1.215 -6.810 1.00 82.19 84 VAL A N 1
ATOM 664 C CA . VAL A 1 84 ? -11.253 2.210 -6.985 1.00 82.19 84 VAL A CA 1
ATOM 665 C C . VAL A 1 84 ? -10.599 3.583 -7.073 1.00 82.19 84 VAL A C 1
ATOM 667 O O . VAL A 1 84 ? -9.951 4.066 -6.146 1.00 82.19 84 VAL A O 1
ATOM 670 N N . SER A 1 85 ? -10.773 4.219 -8.231 1.00 63.69 85 SER A N 1
ATOM 671 C CA . SER A 1 85 ? -10.355 5.605 -8.463 1.00 63.69 85 SER A CA 1
ATOM 672 C C . SER A 1 85 ? -11.427 6.612 -8.024 1.00 63.69 85 SER A C 1
ATOM 674 O O . SER A 1 85 ? -11.364 7.771 -8.445 1.00 63.69 85 SER A O 1
ATOM 676 N N . GLU A 1 86 ? -12.424 6.191 -7.235 1.00 53.47 86 GLU A N 1
ATOM 677 C CA . GLU A 1 86 ? -13.411 7.117 -6.680 1.00 53.47 86 GLU A CA 1
ATOM 678 C C . GLU A 1 86 ? -12.664 8.209 -5.927 1.00 53.47 86 GLU A C 1
ATOM 680 O O . GLU A 1 86 ? -11.868 7.962 -5.018 1.00 53.47 86 GLU A O 1
ATOM 685 N N . LEU A 1 87 ? -12.877 9.428 -6.413 1.00 52.19 87 LEU A N 1
ATOM 686 C CA . LEU A 1 87 ? -12.318 10.628 -5.840 1.00 52.19 87 LEU A CA 1
ATOM 687 C C . LEU A 1 87 ? -12.709 10.629 -4.369 1.00 52.19 87 LEU A C 1
ATOM 689 O O . LEU A 1 87 ? -13.892 10.577 -4.034 1.00 52.19 87 LEU A O 1
ATOM 693 N N . PHE A 1 88 ? -11.711 10.741 -3.499 1.00 53.16 88 PHE A N 1
ATOM 694 C CA . PHE A 1 88 ? -11.915 11.241 -2.151 1.00 53.16 88 PHE A CA 1
ATOM 695 C C . PHE A 1 88 ? -12.306 12.721 -2.252 1.00 53.16 88 PHE A C 1
ATOM 697 O O . PHE A 1 88 ? -11.559 13.628 -1.890 1.00 53.16 88 PHE A O 1
ATOM 704 N N . ASP A 1 89 ? -13.457 12.983 -2.855 1.00 52.16 89 ASP A N 1
ATOM 705 C CA . ASP A 1 89 ? -14.057 14.289 -2.852 1.00 52.16 89 ASP A CA 1
ATOM 706 C C . ASP A 1 89 ? -14.815 14.388 -1.536 1.00 52.16 89 ASP A C 1
ATOM 708 O O . ASP A 1 89 ? -15.725 13.607 -1.259 1.00 52.16 89 ASP A O 1
ATOM 712 N N . LYS A 1 90 ? -14.429 15.355 -0.700 1.00 54.59 90 LYS A N 1
ATOM 713 C CA . LYS A 1 90 ? -15.099 15.624 0.579 1.00 54.59 90 LYS A CA 1
ATOM 714 C C . LYS A 1 90 ? -16.596 15.931 0.401 1.00 54.59 90 LYS A C 1
ATOM 716 O O . LYS A 1 90 ? -17.294 16.038 1.408 1.00 54.59 90 LYS A O 1
ATOM 721 N N . THR A 1 91 ? -17.057 16.122 -0.837 1.00 55.44 91 THR A N 1
ATOM 722 C CA . THR A 1 91 ? -18.447 16.383 -1.218 1.00 55.44 91 THR A CA 1
ATOM 723 C C . THR A 1 91 ? -19.263 15.131 -1.560 1.00 55.44 91 THR A C 1
ATOM 725 O O . THR A 1 91 ? -20.489 15.215 -1.562 1.00 55.44 91 THR A O 1
ATOM 728 N N . VAL A 1 92 ? -18.634 13.973 -1.800 1.00 62.72 92 VAL A N 1
ATOM 729 C CA . VAL A 1 92 ? -19.331 12.716 -2.126 1.00 62.72 92 VAL A CA 1
ATOM 730 C C . VAL A 1 92 ? -19.421 11.833 -0.881 1.00 62.72 92 VAL A C 1
ATOM 732 O O . VAL A 1 92 ? -18.476 11.728 -0.099 1.00 62.72 92 VAL A O 1
ATOM 735 N N . SER A 1 93 ? -20.576 11.197 -0.673 1.00 70.00 93 SER A N 1
ATOM 736 C CA . SER A 1 93 ? -20.769 10.245 0.422 1.00 70.00 93 SER A CA 1
ATOM 737 C C . SER A 1 93 ? -19.796 9.070 0.289 1.00 70.00 93 SER A C 1
ATOM 739 O O . SER A 1 93 ? -19.828 8.330 -0.691 1.00 70.00 93 SER A O 1
ATOM 741 N N . PHE A 1 94 ? -18.927 8.908 1.285 1.00 78.19 94 PHE A N 1
ATOM 742 C CA . PHE A 1 94 ? -17.899 7.872 1.310 1.00 78.19 94 PHE A CA 1
ATOM 743 C C . PHE A 1 94 ? -18.450 6.565 1.893 1.00 78.19 94 PHE A C 1
ATOM 745 O O . PHE A 1 94 ? -18.882 6.532 3.045 1.00 78.19 94 PHE A O 1
ATOM 752 N N . TYR A 1 95 ? -18.399 5.485 1.108 1.00 82.25 95 TYR A N 1
ATOM 753 C CA . TYR A 1 95 ? -18.837 4.146 1.515 1.00 82.25 95 TYR A CA 1
ATOM 754 C C . TYR A 1 95 ? -17.724 3.121 1.264 1.00 82.25 95 TYR A C 1
ATOM 756 O O . TYR A 1 95 ? -17.674 2.518 0.189 1.00 82.25 95 TYR A O 1
ATOM 764 N N . PRO A 1 96 ? -16.816 2.912 2.234 1.00 85.12 96 PRO A N 1
ATOM 765 C CA . PRO A 1 96 ? -15.695 2.009 2.058 1.00 85.12 96 PRO A CA 1
ATOM 766 C C . PRO A 1 96 ? -16.179 0.563 1.937 1.00 85.12 96 PRO A C 1
ATOM 768 O O . PRO A 1 96 ? -16.875 0.024 2.804 1.00 85.12 96 PRO A O 1
ATOM 771 N N . LYS A 1 97 ? -15.770 -0.064 0.842 1.00 88.25 97 LYS A N 1
ATOM 772 C CA . LYS A 1 97 ? -15.852 -1.497 0.568 1.00 88.25 97 LYS A CA 1
ATOM 773 C C . LYS A 1 97 ? -14.565 -2.198 0.994 1.00 88.25 97 LYS A C 1
ATOM 775 O O . LYS A 1 97 ? -13.496 -1.587 0.972 1.00 88.25 97 LYS A O 1
ATOM 780 N N . ASP A 1 98 ? -14.708 -3.465 1.364 1.00 91.12 98 ASP A N 1
ATOM 781 C CA . ASP A 1 98 ? -13.598 -4.334 1.749 1.00 91.12 98 ASP A CA 1
ATOM 782 C C . ASP A 1 98 ? -12.791 -4.809 0.536 1.00 91.12 98 ASP A C 1
ATOM 784 O O . ASP A 1 98 ? -13.331 -4.910 -0.566 1.00 91.12 98 ASP A O 1
ATOM 788 N N . ASN A 1 99 ? -11.515 -5.118 0.757 1.00 92.56 99 ASN A N 1
ATOM 789 C CA . ASN A 1 99 ? -10.557 -5.564 -0.255 1.00 92.56 99 ASN A CA 1
ATOM 790 C C . ASN A 1 99 ? -10.380 -4.572 -1.425 1.00 92.56 99 ASN A C 1
ATOM 792 O O . ASN A 1 99 ? -10.200 -4.965 -2.580 1.00 92.56 99 ASN A O 1
ATOM 796 N N . ILE A 1 100 ? -10.443 -3.268 -1.126 1.00 91.81 100 ILE A N 1
ATOM 797 C CA . ILE A 1 100 ? -10.312 -2.183 -2.109 1.00 91.81 100 ILE A CA 1
ATOM 798 C C . ILE A 1 100 ? -9.100 -1.303 -1.807 1.00 91.81 100 ILE A C 1
ATOM 800 O O . ILE A 1 100 ? -8.883 -0.896 -0.663 1.00 91.81 100 ILE A O 1
ATOM 804 N N . ILE A 1 101 ? -8.372 -0.941 -2.866 1.00 89.88 101 ILE A N 1
ATOM 805 C CA . ILE A 1 101 ? -7.351 0.108 -2.880 1.00 89.88 101 ILE A CA 1
ATOM 806 C C . ILE A 1 101 ? -7.994 1.425 -3.331 1.00 89.88 101 ILE A C 1
ATOM 808 O O . ILE A 1 101 ? -8.512 1.524 -4.446 1.00 89.88 101 ILE A O 1
ATOM 812 N N . TYR A 1 102 ? -7.916 2.452 -2.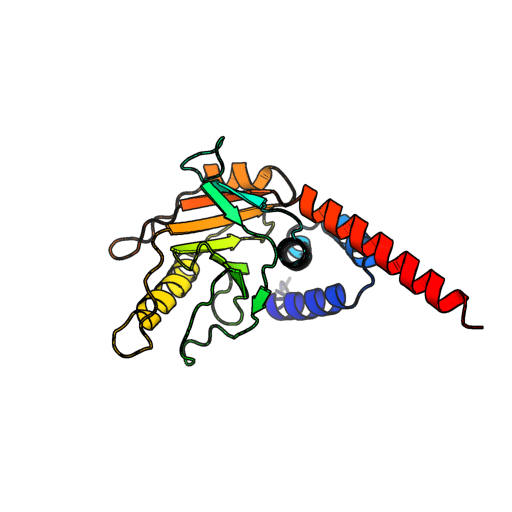490 1.00 86.56 102 TYR A N 1
ATOM 813 C CA . TYR A 1 102 ? -8.379 3.807 -2.784 1.00 86.56 102 TYR A CA 1
ATOM 814 C C . TYR A 1 102 ? -7.189 4.703 -3.109 1.00 86.56 102 TYR A C 1
ATOM 816 O O . TYR A 1 102 ? -6.290 4.897 -2.284 1.00 86.56 102 TYR A O 1
ATOM 824 N N . VAL A 1 103 ? -7.192 5.280 -4.311 1.00 77.62 103 VAL A N 1
ATOM 825 C CA . VAL A 1 103 ? -6.133 6.198 -4.742 1.00 77.62 103 VAL A CA 1
ATOM 826 C C . VAL A 1 103 ? -6.457 7.611 -4.297 1.00 77.62 103 VAL A C 1
ATOM 828 O O . VAL A 1 103 ? -7.460 8.199 -4.700 1.00 77.62 103 VAL A O 1
ATOM 831 N N . SER A 1 104 ? -5.558 8.205 -3.521 1.00 66.69 104 SER A N 1
ATOM 832 C CA . SER A 1 104 ? -5.683 9.607 -3.154 1.00 66.69 104 SER A CA 1
ATOM 833 C C . SER A 1 104 ? -5.338 10.501 -4.352 1.00 66.69 104 SER A C 1
ATOM 835 O O . SER A 1 104 ? -4.183 10.579 -4.778 1.00 66.69 104 SER A O 1
ATOM 837 N N . ARG A 1 105 ? -6.320 11.231 -4.900 1.00 61.50 105 ARG A N 1
ATOM 838 C CA . ARG A 1 105 ? -6.058 12.360 -5.810 1.00 61.50 105 ARG A CA 1
ATOM 839 C C . ARG A 1 105 ? -6.790 13.618 -5.360 1.00 61.50 105 ARG A C 1
ATOM 841 O O . ARG A 1 105 ? -7.953 13.570 -4.994 1.00 61.50 105 ARG A O 1
ATOM 848 N N . VAL A 1 106 ? -6.065 14.736 -5.473 1.00 43.12 106 VAL A N 1
ATOM 849 C CA . VAL A 1 106 ? -6.451 16.114 -5.123 1.00 43.12 106 VAL A CA 1
ATOM 850 C C . VAL A 1 106 ? -6.655 16.316 -3.611 1.00 43.12 106 VAL A C 1
ATOM 852 O O . VAL A 1 106 ? -7.717 16.065 -3.063 1.00 43.12 106 VAL A O 1
ATOM 855 N N . GLY A 1 107 ? -5.618 16.807 -2.917 1.00 39.12 107 GLY A N 1
ATOM 856 C CA . GLY A 1 107 ? -5.720 17.305 -1.533 1.00 39.12 107 GLY A CA 1
ATOM 857 C C . GLY A 1 107 ? -4.836 16.598 -0.501 1.00 39.12 107 GLY A C 1
ATOM 858 O O . GLY A 1 107 ? -4.342 17.261 0.411 1.00 39.12 107 GLY A O 1
ATOM 859 N N . LEU A 1 108 ? -4.546 15.300 -0.662 1.00 48.81 108 LEU A N 1
ATOM 860 C CA . LEU A 1 108 ? -3.587 14.576 0.191 1.00 48.81 108 LEU A CA 1
ATOM 861 C C . LEU A 1 108 ? -2.267 14.421 -0.563 1.00 48.81 108 LEU A C 1
ATOM 863 O O . LEU A 1 108 ? -1.930 13.361 -1.077 1.00 48.81 108 LEU A O 1
ATOM 867 N N . ASN A 1 109 ? -1.523 15.520 -0.663 1.00 50.88 109 ASN A N 1
ATOM 868 C CA . ASN A 1 109 ? -0.289 15.638 -1.454 1.00 50.88 109 ASN A CA 1
ATOM 869 C C . ASN A 1 109 ? 0.868 14.697 -1.018 1.00 50.88 109 ASN A C 1
ATOM 871 O O . ASN A 1 109 ? 1.978 14.855 -1.518 1.00 50.88 109 ASN A O 1
ATOM 875 N N . PHE A 1 110 ? 0.644 13.771 -0.075 1.00 57.72 110 PHE A N 1
ATOM 876 C CA . PHE A 1 110 ? 1.688 12.976 0.587 1.00 57.72 110 PHE A CA 1
ATOM 877 C C . PHE A 1 110 ? 1.295 11.529 0.908 1.00 57.72 110 PHE A C 1
ATOM 879 O O . PHE A 1 110 ? 2.136 10.822 1.449 1.00 57.72 110 PHE A O 1
ATOM 886 N N . LEU A 1 111 ? 0.062 11.102 0.612 1.00 60.44 111 LEU A N 1
ATOM 887 C CA . LEU A 1 111 ? -0.345 9.698 0.708 1.00 60.44 111 LEU A CA 1
ATOM 888 C C . LEU A 1 111 ? -0.553 9.147 -0.692 1.00 60.44 111 LEU A C 1
ATOM 890 O O . LEU A 1 111 ? -1.186 9.810 -1.519 1.00 60.44 111 LEU A O 1
ATOM 894 N N . ASP A 1 112 ? -0.032 7.947 -0.925 1.00 74.00 112 ASP A N 1
ATOM 895 C CA . ASP A 1 112 ? -0.098 7.313 -2.234 1.00 74.00 112 ASP A CA 1
ATOM 896 C C . ASP A 1 112 ? -1.463 6.628 -2.389 1.00 74.00 112 ASP A C 1
ATOM 898 O O . ASP A 1 112 ? -2.274 7.043 -3.222 1.00 74.00 112 ASP A O 1
ATOM 902 N N . VAL A 1 113 ? -1.786 5.683 -1.500 1.00 85.38 113 VAL A N 1
ATOM 903 C CA . VAL A 1 113 ? -3.090 4.997 -1.459 1.00 85.38 113 VAL A CA 1
ATOM 904 C C . VAL A 1 113 ? -3.461 4.585 -0.028 1.00 85.38 113 VAL A C 1
ATOM 906 O O . VAL A 1 113 ? -2.627 4.627 0.877 1.00 85.38 113 VAL A O 1
ATOM 909 N N . PHE A 1 114 ? -4.699 4.150 0.194 1.00 89.81 114 PHE A N 1
ATOM 910 C CA . PHE A 1 114 ? -5.049 3.357 1.376 1.00 89.81 114 PHE A CA 1
ATOM 911 C C . PHE A 1 114 ? -5.873 2.134 0.982 1.00 89.81 114 PHE A C 1
ATOM 913 O O . PHE A 1 114 ? -6.592 2.155 -0.015 1.00 89.81 114 PHE A O 1
ATOM 920 N N . VAL A 1 115 ? -5.760 1.072 1.769 1.00 92.81 115 VAL A N 1
ATOM 921 C CA . VAL A 1 115 ? -6.443 -0.202 1.561 1.00 92.81 115 VAL A CA 1
ATOM 922 C C . VAL A 1 115 ? -7.377 -0.456 2.727 1.00 92.81 115 VAL A C 1
ATOM 924 O O . VAL A 1 115 ? -6.998 -0.256 3.880 1.00 92.81 115 VAL A O 1
ATOM 927 N N . VAL A 1 116 ? -8.594 -0.887 2.418 1.00 91.88 116 VAL A N 1
ATOM 928 C CA . VAL A 1 116 ? -9.566 -1.362 3.405 1.00 91.88 116 VAL A CA 1
ATOM 929 C C . VAL A 1 116 ? -9.613 -2.876 3.302 1.00 91.88 116 VAL A C 1
ATOM 931 O O . VAL A 1 116 ? -9.854 -3.399 2.215 1.00 91.88 116 VAL A O 1
ATOM 934 N N . SER A 1 117 ? -9.351 -3.570 4.404 1.00 91.25 117 SER A N 1
ATOM 935 C CA . SER A 1 117 ? -9.273 -5.030 4.440 1.00 91.25 117 SER A CA 1
ATOM 936 C C . SER A 1 117 ? -9.881 -5.603 5.721 1.00 91.25 117 SER A C 1
ATOM 938 O O . SER A 1 117 ? -10.247 -4.870 6.646 1.00 91.25 117 SER A O 1
ATOM 940 N N . ASP A 1 118 ? -9.931 -6.936 5.780 1.00 89.50 118 ASP A N 1
ATOM 941 C CA . ASP A 1 118 ? -10.448 -7.698 6.918 1.00 89.50 118 ASP A CA 1
ATOM 942 C C . ASP A 1 118 ? -11.885 -7.297 7.296 1.00 89.50 118 ASP A C 1
ATOM 944 O O . ASP A 1 118 ? -12.176 -6.838 8.403 1.00 89.50 118 ASP A O 1
ATOM 948 N N . ASN A 1 119 ? -12.809 -7.419 6.339 1.00 87.44 119 ASN A N 1
ATOM 949 C CA . ASN A 1 119 ? -14.215 -7.050 6.507 1.00 87.44 119 ASN A CA 1
ATOM 950 C C . ASN A 1 119 ? -14.416 -5.592 6.964 1.00 87.44 119 ASN A C 1
ATOM 952 O O . ASN A 1 119 ? -15.387 -5.280 7.663 1.00 87.44 119 ASN A O 1
ATOM 956 N N . ARG A 1 120 ? -13.530 -4.688 6.523 1.00 88.25 120 ARG A N 1
ATOM 957 C CA . ARG A 1 120 ? -13.454 -3.261 6.889 1.00 88.25 120 ARG A CA 1
ATOM 958 C C . ARG A 1 120 ? -12.971 -2.981 8.315 1.00 88.25 120 ARG A C 1
ATOM 960 O O . ARG A 1 120 ? -13.124 -1.855 8.788 1.00 88.25 120 ARG A O 1
ATOM 967 N N . ASN A 1 121 ? -12.388 -3.960 9.005 1.00 90.75 121 ASN A N 1
ATOM 968 C CA . ASN A 1 121 ? -11.814 -3.735 10.334 1.00 90.75 121 ASN A CA 1
ATOM 969 C C . ASN A 1 121 ? -10.414 -3.125 10.283 1.00 90.75 121 ASN A C 1
ATOM 971 O O . ASN A 1 121 ? -10.028 -2.473 11.253 1.00 90.75 121 ASN A O 1
ATOM 975 N N . ASN A 1 122 ? -9.694 -3.293 9.173 1.00 92.88 122 ASN A N 1
ATOM 976 C CA . ASN A 1 122 ? -8.333 -2.808 9.011 1.00 92.88 122 ASN A CA 1
ATOM 977 C C . ASN A 1 122 ? -8.238 -1.767 7.891 1.00 92.88 122 ASN A C 1
ATOM 979 O O . ASN A 1 122 ? -8.731 -1.976 6.779 1.00 92.88 122 ASN A O 1
ATOM 983 N N . VAL A 1 123 ? -7.562 -0.654 8.179 1.00 93.50 123 VAL A N 1
ATOM 984 C CA . VAL A 1 123 ? -7.189 0.354 7.182 1.00 93.50 123 VAL A CA 1
ATOM 985 C C . VAL A 1 123 ? -5.676 0.511 7.150 1.00 93.50 123 VAL A C 1
ATOM 987 O O . VAL A 1 123 ? -5.060 1.006 8.096 1.00 93.50 123 VAL A O 1
ATOM 990 N N . ALA A 1 124 ? -5.083 0.135 6.019 1.00 93.56 124 ALA A N 1
ATOM 991 C CA . ALA A 1 124 ? -3.657 0.256 5.760 1.00 93.56 124 ALA A CA 1
ATOM 992 C C . ALA A 1 124 ? -3.392 1.419 4.799 1.00 93.56 124 ALA A C 1
ATOM 994 O O . ALA A 1 124 ? -3.689 1.355 3.609 1.00 93.56 124 ALA A O 1
ATOM 995 N N . ILE A 1 125 ? -2.822 2.502 5.309 1.00 91.38 125 ILE A N 1
ATOM 996 C CA . ILE A 1 125 ? -2.380 3.647 4.520 1.00 91.38 125 ILE A CA 1
ATOM 997 C C . ILE A 1 125 ? -1.004 3.316 3.952 1.00 91.38 125 ILE A C 1
ATOM 999 O O . ILE A 1 125 ? -0.055 3.127 4.709 1.00 91.38 125 ILE A O 1
ATOM 1003 N N . LEU A 1 126 ? -0.886 3.246 2.630 1.00 89.31 126 LEU A N 1
ATOM 1004 C CA . LEU A 1 126 ? 0.342 2.823 1.971 1.00 89.31 126 LEU A CA 1
ATOM 1005 C C . LEU A 1 126 ? 1.152 4.037 1.513 1.00 89.31 126 LEU A C 1
ATOM 1007 O O . LEU A 1 126 ? 0.658 4.910 0.793 1.00 89.31 126 LEU A O 1
ATOM 1011 N N . GLN A 1 127 ? 2.419 4.056 1.915 1.00 85.50 127 GLN A N 1
ATOM 1012 C CA . GLN A 1 127 ? 3.424 5.005 1.459 1.00 85.50 127 GLN A CA 1
ATOM 1013 C C . GLN A 1 127 ? 4.421 4.277 0.553 1.00 85.50 127 GLN A C 1
ATOM 1015 O O . GLN A 1 127 ? 5.257 3.510 1.021 1.00 85.50 127 GLN A O 1
ATOM 1020 N N . MET A 1 128 ? 4.349 4.557 -0.740 1.00 81.31 128 MET A N 1
ATOM 1021 C CA . MET A 1 128 ? 5.194 4.020 -1.810 1.00 81.31 128 MET A CA 1
ATOM 1022 C C . MET A 1 128 ? 6.285 5.015 -2.241 1.00 81.31 128 MET A C 1
ATOM 1024 O O . MET A 1 128 ? 7.143 4.705 -3.057 1.00 81.31 128 MET A O 1
ATOM 1028 N N . THR A 1 129 ? 6.281 6.241 -1.718 1.00 67.44 129 THR A N 1
ATOM 1029 C CA . THR A 1 129 ? 7.258 7.266 -2.111 1.00 67.44 129 THR A CA 1
ATOM 1030 C C . THR A 1 129 ? 8.695 6.855 -1.774 1.00 67.44 129 THR A C 1
ATOM 1032 O O . THR A 1 129 ? 9.084 6.924 -0.615 1.00 67.44 129 THR A O 1
ATOM 1035 N N . VAL A 1 130 ? 9.534 6.541 -2.762 1.00 61.47 130 VAL A N 1
ATOM 1036 C CA . VAL A 1 130 ? 10.953 6.234 -2.521 1.00 61.47 130 VAL A CA 1
ATOM 1037 C C . VAL A 1 130 ? 11.789 7.517 -2.396 1.00 61.47 130 VAL A C 1
ATOM 1039 O O . VAL A 1 130 ? 12.435 7.965 -3.341 1.00 61.47 130 VAL A O 1
ATOM 1042 N N . ALA A 1 131 ? 11.774 8.167 -1.231 1.00 53.88 131 ALA A N 1
ATOM 1043 C CA . ALA A 1 131 ? 12.568 9.374 -0.987 1.00 53.88 131 ALA A CA 1
ATOM 1044 C C . ALA A 1 131 ? 13.533 9.196 0.189 1.00 53.88 131 ALA A C 1
ATOM 1046 O O . ALA A 1 131 ? 13.154 8.736 1.257 1.00 53.88 131 ALA A O 1
ATOM 1047 N N . LYS A 1 132 ? 14.772 9.700 0.055 1.00 47.59 132 LYS A N 1
ATOM 1048 C CA . LYS A 1 132 ? 15.774 9.713 1.149 1.00 47.59 132 LYS A CA 1
ATOM 1049 C C . LYS A 1 132 ? 15.289 10.423 2.429 1.00 47.59 132 LYS A C 1
ATOM 1051 O O . LYS A 1 132 ? 15.872 10.236 3.491 1.00 47.59 132 LYS A O 1
ATOM 1056 N N . LYS A 1 133 ? 14.252 11.265 2.333 1.00 52.19 133 LYS A N 1
ATOM 1057 C CA . LYS A 1 133 ? 13.559 11.895 3.464 1.00 52.19 133 LYS A CA 1
ATOM 1058 C C . LYS A 1 133 ? 12.051 11.729 3.290 1.00 52.19 133 LYS A C 1
ATOM 1060 O O . LYS A 1 133 ? 11.446 12.433 2.486 1.00 52.19 133 LYS A O 1
ATOM 1065 N N . HIS A 1 134 ? 11.443 10.856 4.088 1.00 58.72 134 HIS A N 1
ATOM 1066 C CA . HIS A 1 134 ? 9.989 10.760 4.190 1.00 58.72 134 HIS A CA 1
ATOM 1067 C C . HIS A 1 134 ? 9.488 11.784 5.210 1.00 58.72 134 HIS A C 1
ATOM 1069 O O . HIS A 1 134 ? 9.650 11.610 6.423 1.00 58.72 134 HIS A O 1
ATOM 1075 N N . ILE A 1 135 ? 8.902 12.877 4.721 1.00 60.09 135 ILE A N 1
ATOM 1076 C CA . ILE A 1 135 ? 8.152 13.802 5.571 1.00 60.09 135 ILE A CA 1
ATOM 1077 C C . ILE A 1 135 ? 6.713 13.310 5.589 1.00 60.09 135 ILE A C 1
ATOM 1079 O O . ILE A 1 135 ? 5.944 13.596 4.672 1.00 60.09 135 ILE A O 1
ATOM 1083 N N . LEU A 1 136 ? 6.348 12.574 6.638 1.00 64.81 136 LEU A N 1
ATOM 1084 C CA . LEU A 1 136 ? 4.951 12.239 6.847 1.00 64.81 136 LEU A CA 1
ATOM 1085 C C . LEU A 1 136 ? 4.178 13.492 7.229 1.00 64.81 136 LEU A C 1
ATOM 1087 O O . LEU A 1 136 ? 4.477 14.138 8.235 1.00 64.81 136 LEU A O 1
ATOM 1091 N N . LYS A 1 137 ? 3.147 13.826 6.456 1.00 69.19 137 LYS A N 1
ATOM 1092 C CA . LYS A 1 137 ? 2.201 14.861 6.866 1.00 69.19 137 LYS A CA 1
ATOM 1093 C C . LYS A 1 137 ? 1.057 14.215 7.625 1.00 69.19 137 LYS A C 1
ATOM 1095 O O . LYS A 1 137 ? 0.173 13.610 7.024 1.00 69.19 137 LYS A O 1
ATOM 1100 N N . HIS A 1 138 ? 1.039 14.418 8.942 1.00 77.62 138 HIS A N 1
ATOM 1101 C CA . HIS A 1 138 ? -0.028 13.924 9.822 1.00 77.62 138 HIS A CA 1
ATOM 1102 C C . HIS A 1 138 ? -1.418 14.363 9.327 1.00 77.62 138 HIS A C 1
ATOM 1104 O O . HIS A 1 138 ? -2.383 13.623 9.469 1.00 77.62 138 HIS A O 1
ATOM 1110 N N . SER A 1 139 ? -1.522 15.533 8.682 1.00 74.12 139 SER A N 1
ATOM 1111 C CA . SER A 1 139 ? -2.769 16.032 8.087 1.00 74.12 139 SER A CA 1
ATOM 1112 C C . SER A 1 139 ? -3.360 15.113 7.015 1.00 74.12 139 SER A C 1
ATOM 1114 O O . SER A 1 139 ? -4.578 15.072 6.861 1.00 74.12 139 SER A O 1
ATOM 1116 N N . SER A 1 140 ? -2.531 14.365 6.283 1.00 75.94 140 SER A N 1
ATOM 1117 C CA . SER A 1 140 ? -3.018 13.449 5.247 1.00 75.94 140 SER A CA 1
ATOM 1118 C C . SER A 1 140 ? -3.605 12.180 5.864 1.00 75.94 140 SER A C 1
ATOM 1120 O O . SER A 1 140 ? -4.707 11.788 5.498 1.00 75.94 140 SER A O 1
ATOM 1122 N N . VAL A 1 141 ? -2.940 11.614 6.878 1.00 82.38 141 VAL A N 1
ATOM 1123 C CA . VAL A 1 141 ? -3.471 10.475 7.650 1.00 82.38 141 VAL A CA 1
ATOM 1124 C C . VAL A 1 141 ? -4.767 10.861 8.370 1.00 82.38 141 VAL A C 1
ATOM 1126 O O . VAL A 1 141 ? -5.762 10.145 8.285 1.00 82.38 141 VAL A O 1
ATOM 1129 N N . ARG A 1 142 ? -4.798 12.044 9.001 1.00 84.88 142 ARG A N 1
ATOM 1130 C CA . ARG A 1 142 ? -6.017 12.586 9.623 1.00 84.88 142 ARG A CA 1
ATOM 1131 C C . ARG A 1 142 ? -7.163 12.743 8.633 1.00 84.88 142 ARG A C 1
ATOM 1133 O O . ARG A 1 142 ? -8.296 12.491 9.003 1.00 84.88 142 ARG A O 1
ATOM 1140 N N . SER A 1 143 ? -6.888 13.114 7.384 1.00 81.38 143 SER A N 1
ATOM 1141 C CA . SER A 1 143 ? -7.952 13.280 6.390 1.00 81.38 143 SER A CA 1
ATOM 1142 C C . SER A 1 143 ? -8.652 11.959 6.065 1.00 81.38 143 SER A C 1
ATOM 1144 O O . SER A 1 143 ? -9.873 11.952 5.958 1.00 81.38 143 SER A O 1
ATOM 1146 N N . VAL A 1 144 ? -7.913 10.846 5.956 1.00 84.56 144 VAL A N 1
ATOM 1147 C CA . VAL A 1 144 ? -8.515 9.512 5.763 1.00 84.56 144 VAL A CA 1
ATOM 1148 C C . VAL A 1 144 ? -9.392 9.163 6.966 1.00 84.56 144 VAL A C 1
ATOM 1150 O O . VAL A 1 144 ? -10.561 8.826 6.801 1.00 84.56 144 VAL A O 1
ATOM 1153 N N . LEU A 1 145 ? -8.864 9.349 8.179 1.00 87.38 145 LEU A N 1
ATOM 1154 C CA . LEU A 1 145 ? -9.605 9.148 9.427 1.00 87.38 145 LEU A CA 1
ATOM 1155 C C . LEU A 1 145 ? -10.888 9.984 9.488 1.00 87.38 145 LEU A C 1
ATOM 1157 O O . LEU A 1 145 ? -11.951 9.456 9.790 1.00 87.38 145 LEU A O 1
ATOM 1161 N N . GLU A 1 146 ? -10.812 11.271 9.154 1.00 85.00 146 GLU A N 1
ATOM 1162 C CA . GLU A 1 146 ? -11.957 12.183 9.145 1.00 85.00 146 GLU A CA 1
ATOM 1163 C C . GLU A 1 146 ? -13.077 11.716 8.209 1.00 85.00 146 GLU A C 1
ATOM 1165 O O . GLU A 1 146 ? -14.248 11.918 8.528 1.00 85.00 146 GLU A O 1
ATOM 1170 N N . ALA A 1 147 ? -12.765 11.090 7.072 1.00 82.94 147 ALA A N 1
ATOM 1171 C CA . ALA A 1 147 ? -13.805 10.549 6.199 1.00 82.94 147 ALA A CA 1
ATOM 1172 C C . ALA A 1 147 ? -14.477 9.305 6.758 1.00 82.94 147 ALA A C 1
ATOM 1174 O O . ALA A 1 147 ? -15.695 9.201 6.646 1.00 82.94 147 ALA A O 1
ATOM 1175 N N . PHE A 1 148 ? -13.729 8.403 7.395 1.00 86.69 148 PHE A N 1
ATOM 1176 C CA . PHE A 1 148 ? -14.337 7.282 8.110 1.00 86.69 148 PHE A CA 1
ATOM 1177 C C . PHE A 1 148 ? -15.199 7.780 9.271 1.00 86.69 148 PHE A C 1
ATOM 1179 O O . PHE A 1 148 ? -16.345 7.358 9.404 1.00 86.69 148 PHE A O 1
ATOM 1186 N N . THR A 1 149 ? -14.716 8.764 10.035 1.00 85.56 149 THR A N 1
ATOM 1187 C CA . THR A 1 149 ? -15.500 9.407 11.094 1.00 85.56 149 THR A CA 1
ATOM 1188 C C . THR A 1 149 ? -16.793 10.001 10.540 1.00 85.56 149 THR A C 1
ATOM 1190 O O . THR A 1 149 ? -17.857 9.749 11.097 1.00 85.56 149 THR A O 1
ATOM 1193 N N . LYS A 1 150 ? -16.743 10.748 9.431 1.00 81.56 150 LYS A N 1
ATOM 1194 C CA . LYS A 1 150 ? -17.944 11.310 8.791 1.00 81.56 150 LYS A CA 1
ATOM 1195 C C . LYS A 1 150 ? -18.899 10.228 8.297 1.00 81.56 150 LYS A C 1
ATOM 1197 O O . LYS A 1 150 ? -20.085 10.332 8.568 1.00 81.56 150 LYS A O 1
ATOM 1202 N N . ALA A 1 151 ? -18.391 9.194 7.629 1.00 80.94 151 ALA A N 1
ATOM 1203 C CA . ALA A 1 151 ? -19.196 8.084 7.121 1.00 80.94 151 ALA A CA 1
ATOM 1204 C C . ALA A 1 151 ? -19.826 7.232 8.239 1.00 80.94 151 ALA A C 1
ATOM 1206 O O . ALA A 1 151 ? -20.863 6.603 8.035 1.00 80.94 151 ALA A O 1
ATOM 1207 N N . SER A 1 152 ? -19.226 7.232 9.433 1.00 80.31 152 SER A N 1
ATOM 1208 C CA . SER A 1 152 ? -19.769 6.557 10.616 1.00 80.31 152 SER A CA 1
ATOM 1209 C C . SER A 1 152 ? -20.896 7.328 11.315 1.00 80.31 152 SER A C 1
ATOM 1211 O O . SER A 1 152 ? -21.562 6.773 12.191 1.00 80.31 152 SER A O 1
ATOM 1213 N N . GLN A 1 153 ? -21.131 8.601 10.960 1.00 78.25 153 GLN A N 1
ATOM 1214 C CA . GLN A 1 153 ? -22.174 9.399 11.604 1.00 78.25 153 GLN A CA 1
ATOM 1215 C C . GLN A 1 153 ? -23.576 8.858 11.267 1.00 78.25 153 GLN A C 1
ATOM 1217 O O . GLN A 1 153 ? -23.803 8.400 10.148 1.00 78.25 153 GLN A O 1
ATOM 1222 N N . PRO A 1 154 ? -24.554 8.948 12.195 1.00 63.41 154 PRO A N 1
ATOM 1223 C CA . PRO A 1 154 ? -25.882 8.333 12.044 1.00 63.41 154 PRO A CA 1
ATOM 1224 C C . PRO A 1 154 ? -26.696 8.823 10.838 1.00 63.41 154 PRO A C 1
ATOM 1226 O O . PRO A 1 154 ? -27.689 8.202 10.472 1.00 63.41 154 PRO A O 1
ATOM 1229 N N . THR A 1 155 ? -26.311 9.959 10.260 1.00 63.88 155 THR A N 1
ATOM 1230 C CA . THR A 1 155 ? -26.960 10.621 9.123 1.00 63.88 155 THR A CA 1
ATOM 1231 C C . THR A 1 155 ? -26.526 10.067 7.762 1.00 63.88 155 THR A C 1
ATOM 1233 O O . THR A 1 155 ? -27.165 10.359 6.755 1.00 63.88 155 THR A O 1
ATOM 1236 N N . THR A 1 156 ? -25.467 9.259 7.717 1.00 59.31 156 THR A N 1
ATOM 1237 C CA . THR A 1 156 ? -24.953 8.559 6.531 1.00 59.31 156 THR A CA 1
ATOM 1238 C C . THR A 1 156 ? -25.061 7.053 6.763 1.00 59.31 156 THR A C 1
ATOM 1240 O O . THR A 1 156 ? -24.938 6.638 7.910 1.00 59.31 156 THR A O 1
ATOM 1243 N N . ASN A 1 157 ? -25.322 6.227 5.728 1.00 58.72 157 ASN A N 1
ATOM 1244 C CA . ASN A 1 157 ? -25.419 4.758 5.884 1.00 58.72 157 ASN A CA 1
ATOM 1245 C C . ASN A 1 157 ? -24.292 4.267 6.801 1.00 58.72 157 ASN A C 1
ATOM 1247 O O . ASN A 1 157 ? -23.133 4.411 6.426 1.00 58.72 157 ASN A O 1
ATOM 1251 N N . GLN A 1 158 ? -24.633 3.785 8.001 1.00 68.56 158 GLN A N 1
ATOM 1252 C CA . GLN A 1 158 ? -23.678 3.649 9.103 1.00 68.56 158 GLN A CA 1
ATOM 1253 C C . GLN A 1 158 ? -22.514 2.743 8.704 1.00 68.56 158 GLN A C 1
ATOM 1255 O O . GLN A 1 158 ? -22.644 1.519 8.638 1.00 68.56 158 GLN A O 1
ATOM 1260 N N . VAL A 1 159 ? -21.366 3.357 8.434 1.00 78.69 159 VAL A N 1
ATOM 1261 C CA . VAL A 1 159 ? -20.122 2.634 8.202 1.00 78.69 159 VAL A CA 1
ATOM 1262 C C . VAL A 1 159 ? -19.479 2.384 9.568 1.00 78.69 159 VAL A C 1
ATOM 1264 O O . VAL A 1 159 ? -19.216 3.350 10.288 1.00 78.69 159 VAL A O 1
ATOM 1267 N N . PRO A 1 160 ? -19.223 1.125 9.965 1.00 84.88 160 PRO A N 1
ATOM 1268 C CA . PRO A 1 160 ? -18.527 0.853 11.215 1.00 84.88 160 PRO A CA 1
ATOM 1269 C C . PRO A 1 160 ? -17.109 1.427 11.163 1.00 84.88 160 PRO A C 1
ATOM 1271 O O . PRO A 1 160 ? -16.440 1.357 10.131 1.00 84.88 160 PRO A O 1
ATOM 1274 N N . MET A 1 161 ? -16.649 1.991 12.281 1.00 88.50 161 MET A N 1
ATOM 1275 C CA . MET A 1 161 ? -15.283 2.498 12.378 1.00 88.50 161 MET A CA 1
ATOM 1276 C C . MET A 1 161 ? -14.294 1.318 12.396 1.00 88.50 161 MET A C 1
ATOM 1278 O O . MET A 1 161 ? -14.468 0.414 13.220 1.00 88.50 161 MET A O 1
ATOM 1282 N N . PRO A 1 162 ? -13.257 1.323 11.539 1.00 91.69 162 PRO A N 1
ATOM 1283 C CA . PRO A 1 162 ? -12.185 0.336 11.581 1.00 91.69 162 PRO A CA 1
ATOM 1284 C C . PRO A 1 162 ? -11.503 0.310 12.949 1.00 91.69 162 PRO A C 1
ATOM 1286 O O . PRO A 1 162 ? -11.284 1.362 13.565 1.00 91.69 162 PRO A O 1
ATOM 1289 N N . LYS A 1 163 ? -11.159 -0.893 13.410 1.00 91.25 163 LYS A N 1
ATOM 1290 C CA . LYS A 1 163 ? -10.484 -1.125 14.693 1.00 91.25 163 LYS A CA 1
ATOM 1291 C C . LYS A 1 163 ? -8.985 -0.885 14.577 1.00 91.25 163 LYS A C 1
ATOM 1293 O O . LYS A 1 163 ? -8.394 -0.299 15.481 1.00 91.25 163 LYS A O 1
ATOM 1298 N N . ASP A 1 164 ? -8.414 -1.289 13.449 1.00 92.56 164 ASP A N 1
ATOM 1299 C CA . ASP A 1 164 ? -6.980 -1.308 13.223 1.00 92.56 164 ASP A CA 1
ATOM 1300 C C . ASP A 1 164 ? -6.594 -0.317 12.126 1.00 92.56 164 ASP A C 1
ATOM 1302 O O . ASP A 1 164 ? -7.194 -0.255 11.049 1.00 92.56 164 ASP A O 1
ATOM 1306 N N . TRP A 1 165 ? -5.585 0.494 12.434 1.00 93.31 165 TRP A N 1
ATOM 1307 C CA . TRP A 1 165 ? -5.082 1.544 11.562 1.00 93.31 165 TRP A CA 1
ATOM 1308 C C . TRP A 1 165 ? -3.578 1.411 11.454 1.00 93.31 165 TRP A C 1
ATOM 1310 O O . TRP A 1 165 ? -2.873 1.423 12.463 1.00 93.31 165 TRP A O 1
ATOM 1320 N N . SER A 1 166 ? -3.086 1.330 10.224 1.00 93.12 166 SER A N 1
ATOM 1321 C CA . SER A 1 166 ? -1.661 1.189 9.958 1.00 93.12 166 SER A CA 1
ATOM 1322 C C . SER A 1 166 ? -1.199 2.156 8.878 1.00 93.12 166 SER A C 1
ATOM 1324 O O . SER A 1 166 ? -1.918 2.449 7.927 1.00 93.12 166 SER A O 1
ATOM 1326 N N . LEU A 1 167 ? 0.032 2.627 9.007 1.00 91.81 167 LEU A N 1
ATOM 1327 C CA . LEU A 1 167 ? 0.803 3.306 7.984 1.00 91.81 167 LEU A CA 1
ATOM 1328 C C . LEU A 1 167 ? 1.937 2.375 7.560 1.00 91.81 167 LEU A C 1
ATOM 1330 O O . LEU A 1 167 ? 2.841 2.092 8.345 1.00 91.81 167 LEU A O 1
ATOM 1334 N N . ILE A 1 168 ? 1.907 1.940 6.311 1.00 91.62 168 ILE A N 1
ATOM 1335 C CA . ILE A 1 168 ? 2.793 0.910 5.786 1.00 91.62 168 ILE A CA 1
ATOM 1336 C C . ILE A 1 168 ? 3.699 1.508 4.718 1.00 91.62 168 ILE A C 1
ATOM 1338 O O . ILE A 1 168 ? 3.228 2.025 3.705 1.00 91.62 168 ILE A O 1
ATOM 1342 N N . TYR A 1 169 ? 5.008 1.410 4.925 1.00 89.00 169 TYR A N 1
ATOM 1343 C CA . TYR A 1 169 ? 5.992 1.695 3.889 1.00 89.00 169 TYR A CA 1
ATOM 1344 C C . TYR A 1 169 ? 6.077 0.511 2.931 1.00 89.00 169 TYR A C 1
ATOM 1346 O O . TYR A 1 169 ? 6.494 -0.578 3.320 1.00 89.00 169 TYR A O 1
ATOM 1354 N N . VAL A 1 170 ? 5.680 0.726 1.681 1.00 88.88 170 VAL A N 1
ATOM 1355 C CA . VAL A 1 170 ? 5.777 -0.284 0.627 1.00 88.88 170 VAL A CA 1
ATOM 1356 C C . VAL A 1 170 ? 7.101 -0.081 -0.088 1.00 88.88 170 VAL A C 1
ATOM 1358 O O . VAL A 1 170 ? 7.340 0.990 -0.647 1.00 88.88 170 VAL A O 1
ATOM 1361 N N . THR A 1 171 ? 7.974 -1.084 -0.054 1.00 85.81 171 THR A N 1
ATOM 1362 C CA . THR A 1 171 ? 9.319 -0.992 -0.635 1.00 85.81 171 THR A CA 1
ATOM 1363 C C . THR A 1 171 ? 9.691 -2.261 -1.401 1.00 85.81 171 THR A C 1
ATOM 1365 O O . THR A 1 171 ? 9.233 -3.353 -1.059 1.00 85.81 171 THR A O 1
ATOM 1368 N N . PRO A 1 172 ? 10.537 -2.150 -2.441 1.00 79.56 172 PRO A N 1
ATOM 1369 C CA . PRO A 1 172 ? 11.038 -3.312 -3.174 1.00 79.56 172 PRO A CA 1
ATOM 1370 C C . PRO A 1 172 ? 12.178 -4.033 -2.436 1.00 79.56 172 PRO A C 1
ATOM 1372 O O . PRO A 1 172 ? 12.662 -5.051 -2.917 1.00 79.56 172 PRO A O 1
ATOM 1375 N N . ASP A 1 173 ? 12.643 -3.482 -1.312 1.00 79.88 173 ASP A N 1
ATOM 1376 C CA . ASP A 1 173 ? 13.739 -3.990 -0.493 1.00 79.88 173 ASP A CA 1
ATOM 1377 C C . ASP A 1 173 ? 13.448 -3.813 1.015 1.00 79.88 173 ASP A C 1
ATOM 1379 O O . ASP A 1 173 ? 12.397 -3.310 1.417 1.00 79.88 173 ASP A O 1
ATOM 1383 N N . GLU A 1 174 ? 14.407 -4.194 1.862 1.00 78.81 174 GLU A N 1
ATOM 1384 C CA . GLU A 1 174 ? 14.350 -4.080 3.331 1.00 78.81 174 GLU A CA 1
ATOM 1385 C C . GLU A 1 174 ? 14.385 -2.630 3.863 1.00 78.81 174 GLU A C 1
ATOM 1387 O O . GLU A 1 174 ? 14.354 -2.394 5.076 1.00 78.81 174 GLU A O 1
ATOM 1392 N N . GLN A 1 175 ? 14.475 -1.615 2.995 1.00 79.56 175 GLN A N 1
ATOM 1393 C CA . GLN A 1 175 ? 14.527 -0.219 3.430 1.00 79.56 175 GLN A CA 1
ATOM 1394 C C . GLN A 1 175 ? 13.221 0.222 4.109 1.00 79.56 175 GLN A C 1
ATOM 1396 O O . GLN A 1 175 ? 13.249 1.116 4.963 1.00 79.56 175 GLN A O 1
ATOM 1401 N N . GLY A 1 176 ? 12.096 -0.422 3.780 1.00 81.12 176 GLY A N 1
ATOM 1402 C CA . GLY A 1 176 ? 10.801 -0.196 4.420 1.00 81.12 176 GLY A CA 1
ATOM 1403 C C . GLY A 1 176 ? 10.861 -0.435 5.924 1.00 81.12 176 GLY A C 1
ATOM 1404 O O . GLY A 1 176 ? 10.475 0.448 6.689 1.00 81.12 176 GLY A O 1
ATOM 1405 N N . ARG A 1 177 ? 11.461 -1.553 6.354 1.00 86.06 177 ARG A N 1
ATOM 1406 C CA . ARG A 1 177 ? 11.658 -1.879 7.774 1.00 86.06 177 ARG A CA 1
ATOM 1407 C C . ARG A 1 177 ? 12.477 -0.813 8.491 1.00 86.06 177 ARG A C 1
ATOM 1409 O O . ARG A 1 177 ? 12.023 -0.235 9.471 1.00 86.06 177 ARG A O 1
ATOM 1416 N N . LYS A 1 178 ? 13.648 -0.467 7.945 1.00 85.06 178 LYS A N 1
ATOM 1417 C CA . LYS A 1 178 ? 14.523 0.573 8.523 1.00 85.06 178 LYS A CA 1
ATOM 1418 C C . LYS A 1 178 ? 13.809 1.916 8.667 1.00 85.06 178 LYS A C 1
ATOM 1420 O O . LYS A 1 178 ? 14.069 2.660 9.609 1.00 85.06 178 LYS A O 1
ATOM 1425 N N . THR A 1 179 ? 12.943 2.241 7.711 1.00 82.19 179 THR A N 1
ATOM 1426 C CA . THR A 1 179 ? 12.159 3.479 7.729 1.00 82.19 179 THR A CA 1
ATOM 1427 C C . THR A 1 179 ? 11.056 3.408 8.780 1.00 82.19 179 THR A C 1
ATOM 1429 O O . THR A 1 179 ? 10.881 4.372 9.521 1.00 82.19 179 THR A O 1
ATOM 1432 N N . ALA A 1 180 ? 10.354 2.279 8.880 1.00 84.62 180 ALA A N 1
ATOM 1433 C CA . ALA A 1 180 ? 9.309 2.053 9.870 1.00 84.62 180 ALA A CA 1
ATOM 1434 C C . ALA A 1 180 ? 9.856 2.106 11.306 1.00 84.62 180 ALA A C 1
ATOM 1436 O O . ALA A 1 180 ? 9.308 2.836 12.132 1.00 84.62 180 ALA A O 1
ATOM 1437 N N . ASP A 1 181 ? 10.984 1.445 11.576 1.00 83.94 181 ASP A N 1
ATOM 1438 C CA . ASP A 1 181 ? 11.615 1.371 12.904 1.00 83.94 181 ASP A CA 1
ATOM 1439 C C . ASP A 1 181 ? 12.006 2.753 13.463 1.00 83.94 181 ASP A C 1
ATOM 1441 O O . ASP A 1 181 ? 12.032 2.978 14.672 1.00 83.94 181 ASP A O 1
ATOM 1445 N N . GLN A 1 182 ? 12.300 3.715 12.585 1.00 79.25 182 GLN A N 1
ATOM 1446 C CA . GLN A 1 182 ? 12.719 5.073 12.955 1.00 79.25 182 GLN A CA 1
ATOM 1447 C C . GLN A 1 182 ? 11.549 6.054 13.106 1.00 79.25 182 GLN A C 1
ATOM 1449 O O . GLN A 1 182 ? 11.764 7.262 13.277 1.00 79.25 182 GLN A O 1
ATOM 1454 N N . LYS A 1 183 ? 10.308 5.579 12.969 1.00 79.19 183 LYS A N 1
ATOM 1455 C CA . LYS A 1 183 ? 9.121 6.426 12.891 1.00 79.19 183 LYS A CA 1
ATOM 1456 C C . LYS A 1 183 ? 8.077 5.992 13.904 1.00 79.19 183 LYS A C 1
ATOM 1458 O O . LYS A 1 183 ? 7.769 4.821 14.078 1.00 79.19 183 LYS A O 1
ATOM 1463 N N . SER A 1 184 ? 7.481 6.992 14.532 1.00 78.75 184 SER A N 1
ATOM 1464 C CA . SER A 1 184 ? 6.250 6.857 15.292 1.00 78.75 184 SER A CA 1
ATOM 1465 C C . SER A 1 184 ? 5.259 7.886 14.773 1.00 78.75 184 SER A C 1
ATOM 1467 O O . SER A 1 184 ? 5.641 8.986 14.358 1.00 78.75 184 SER A O 1
ATOM 1469 N N . LEU A 1 185 ? 3.980 7.519 14.759 1.00 81.31 185 LEU A N 1
ATOM 1470 C CA . LEU A 1 185 ? 2.916 8.407 14.321 1.00 81.31 185 LEU A CA 1
ATOM 1471 C C . LEU A 1 185 ? 1.950 8.663 15.476 1.00 81.31 185 LEU A C 1
ATOM 1473 O O . LEU A 1 185 ? 1.035 7.891 15.733 1.00 81.31 185 LEU A O 1
ATOM 1477 N N . ALA A 1 186 ? 2.147 9.789 16.159 1.00 81.94 186 ALA A N 1
ATOM 1478 C CA . ALA A 1 186 ? 1.213 10.282 17.163 1.00 81.94 186 ALA A CA 1
ATOM 1479 C C . ALA A 1 186 ? 0.318 11.366 16.544 1.00 81.94 186 ALA A C 1
ATOM 1481 O O . ALA A 1 186 ? 0.772 12.469 16.223 1.00 81.94 186 ALA A O 1
ATOM 1482 N N . LEU A 1 187 ? -0.968 11.058 16.364 1.00 82.00 187 LEU A N 1
ATOM 1483 C CA . LEU A 1 187 ? -1.931 11.991 15.768 1.00 82.00 187 LEU A CA 1
ATOM 1484 C C . LEU A 1 187 ? -2.537 12.980 16.774 1.00 82.00 187 LEU A C 1
ATOM 1486 O O . LEU A 1 187 ? -3.103 13.986 16.341 1.00 82.00 187 LEU A O 1
ATOM 1490 N N . GLY A 1 188 ? -2.345 12.758 18.077 1.00 80.94 188 GLY A N 1
ATOM 1491 C CA . GLY A 1 188 ? -2.899 13.573 19.162 1.00 80.94 188 GLY A CA 1
ATOM 1492 C C . GLY A 1 188 ? -4.216 13.019 19.714 1.00 80.94 188 GLY A C 1
ATOM 1493 O O . GLY A 1 188 ? -4.698 11.979 19.271 1.00 80.94 188 GLY A O 1
ATOM 1494 N N . ALA A 1 189 ? -4.787 13.712 20.702 1.00 79.50 189 ALA A N 1
ATOM 1495 C CA . ALA A 1 189 ? -6.028 13.297 21.355 1.00 79.50 189 ALA A CA 1
ATOM 1496 C C . ALA A 1 189 ? -7.214 13.252 20.371 1.00 79.50 189 ALA A C 1
ATOM 1498 O O . ALA A 1 189 ? -7.341 14.119 19.506 1.00 79.50 189 ALA A O 1
ATOM 1499 N N . GLY A 1 190 ? -8.086 12.250 20.525 1.00 80.50 190 GLY A N 1
ATOM 1500 C CA . GLY A 1 190 ? -9.291 12.072 19.703 1.00 80.50 190 GLY A CA 1
ATOM 1501 C C . GLY A 1 190 ? -9.097 11.280 18.404 1.00 80.50 190 GLY A C 1
ATOM 1502 O O . GLY A 1 190 ? -10.075 11.046 17.702 1.00 80.50 190 GLY A O 1
ATOM 1503 N N . TYR A 1 191 ? -7.874 10.839 18.095 1.00 85.19 191 TYR A N 1
ATOM 1504 C CA . TYR A 1 191 ? -7.583 9.951 16.965 1.00 85.19 191 TYR A CA 1
ATOM 1505 C C . TYR A 1 191 ? -7.180 8.552 17.456 1.00 85.19 191 TYR A C 1
ATOM 1507 O O . TYR A 1 191 ? -6.576 8.447 18.528 1.00 85.19 191 TYR A O 1
ATOM 1515 N N . PRO A 1 192 ? -7.485 7.480 16.698 1.00 87.19 192 PRO A N 1
ATOM 1516 C CA . PRO A 1 192 ? -7.016 6.139 17.027 1.00 87.19 192 PRO A CA 1
ATOM 1517 C C . PRO A 1 192 ? -5.489 6.045 16.923 1.00 87.19 192 PRO A C 1
ATOM 1519 O O . PRO A 1 192 ? -4.837 6.847 16.244 1.00 87.19 192 PRO A O 1
ATOM 1522 N N . SER A 1 193 ? -4.923 5.041 17.595 1.00 89.06 193 SER A N 1
ATOM 1523 C CA . SER A 1 193 ? -3.516 4.684 17.415 1.00 89.06 193 SER A CA 1
ATOM 1524 C C . SER A 1 193 ? -3.298 4.197 15.986 1.00 89.06 193 SER A C 1
ATOM 1526 O O . SER A 1 193 ? -4.068 3.370 15.506 1.00 89.06 193 SER A O 1
ATOM 1528 N N . VAL A 1 194 ? -2.250 4.694 15.330 1.00 90.62 194 VAL A N 1
ATOM 1529 C CA . VAL A 1 194 ? -1.851 4.245 13.994 1.00 90.62 194 VAL A CA 1
ATOM 1530 C C . VAL A 1 194 ? -0.499 3.565 14.104 1.00 90.62 194 VAL A C 1
ATOM 1532 O O . VAL A 1 194 ? 0.492 4.204 14.464 1.00 90.62 194 VAL A O 1
ATOM 1535 N N . ASP A 1 195 ? -0.465 2.274 13.798 1.00 92.00 195 ASP A N 1
ATOM 1536 C CA . ASP A 1 195 ? 0.781 1.522 13.772 1.00 92.00 195 ASP A CA 1
ATOM 1537 C C . ASP A 1 195 ? 1.605 1.908 12.556 1.00 92.00 195 ASP A C 1
ATOM 1539 O O . ASP A 1 195 ? 1.074 2.224 11.497 1.00 92.00 195 ASP A O 1
ATOM 1543 N N . VAL A 1 196 ? 2.923 1.883 12.701 1.00 91.25 196 VAL A N 1
ATOM 1544 C CA . VAL A 1 196 ? 3.840 2.089 11.583 1.00 91.25 196 VAL A CA 1
ATOM 1545 C C . VAL A 1 196 ? 4.440 0.742 11.222 1.00 91.25 196 VAL A C 1
ATOM 1547 O O . VAL A 1 196 ? 4.751 -0.051 12.109 1.00 91.25 196 VAL A O 1
ATOM 1550 N N . GLY A 1 197 ? 4.557 0.466 9.931 1.00 92.12 197 GLY A N 1
ATOM 1551 C CA . GLY A 1 197 ? 4.982 -0.831 9.440 1.00 92.12 197 GLY A CA 1
ATOM 1552 C C . GLY A 1 197 ? 5.554 -0.797 8.037 1.00 92.12 197 GLY A C 1
ATOM 1553 O O . GLY A 1 197 ? 5.762 0.270 7.456 1.00 92.12 197 GLY A O 1
ATOM 1554 N N . TRP A 1 198 ? 5.810 -1.978 7.492 1.00 92.38 198 TRP A N 1
ATOM 1555 C CA . TRP A 1 198 ? 6.355 -2.146 6.155 1.00 92.38 198 TRP A CA 1
ATOM 1556 C C . TRP A 1 198 ? 5.749 -3.347 5.439 1.00 92.38 198 TRP A C 1
ATOM 1558 O O . TRP A 1 198 ? 5.253 -4.300 6.044 1.00 92.38 198 TRP A O 1
ATOM 1568 N N . LEU A 1 199 ? 5.814 -3.266 4.118 1.00 91.88 199 LEU A N 1
ATOM 1569 C CA . LEU A 1 199 ? 5.450 -4.314 3.188 1.00 91.88 199 LEU A CA 1
ATOM 1570 C C . LEU A 1 199 ? 6.562 -4.404 2.150 1.00 91.88 199 LEU A C 1
ATOM 1572 O O . LEU A 1 199 ? 6.821 -3.448 1.416 1.00 91.88 199 LEU A O 1
ATOM 1576 N N . HIS A 1 200 ? 7.219 -5.555 2.105 1.00 89.12 200 HIS A N 1
ATOM 1577 C CA . HIS A 1 200 ? 8.186 -5.855 1.066 1.00 89.12 200 HIS A CA 1
ATOM 1578 C C . HIS A 1 200 ? 7.444 -6.456 -0.127 1.00 89.12 200 HIS A C 1
ATOM 1580 O O . HIS A 1 200 ? 6.862 -7.523 0.009 1.00 89.12 200 HIS A O 1
ATOM 1586 N N . ILE A 1 201 ? 7.463 -5.764 -1.269 1.00 85.50 201 ILE A N 1
ATOM 1587 C CA . ILE A 1 201 ? 6.760 -6.194 -2.492 1.00 85.50 201 ILE A CA 1
ATOM 1588 C C . ILE A 1 201 ? 7.715 -6.759 -3.556 1.00 85.50 201 ILE A C 1
ATOM 1590 O O . ILE A 1 201 ? 7.365 -6.914 -4.722 1.00 85.50 201 ILE A O 1
ATOM 1594 N N . GLY A 1 202 ? 8.976 -7.016 -3.194 1.00 77.50 202 GLY A N 1
ATOM 1595 C CA . GLY A 1 202 ? 10.013 -7.381 -4.158 1.00 77.50 202 GLY A CA 1
ATOM 1596 C C . GLY A 1 202 ? 9.786 -8.731 -4.847 1.00 77.50 202 GLY A C 1
ATOM 1597 O O . GLY A 1 202 ? 10.237 -8.910 -5.979 1.00 77.50 202 GLY A O 1
ATOM 1598 N N . GLN A 1 203 ? 9.108 -9.687 -4.203 1.00 77.12 203 GLN A N 1
ATOM 1599 C CA . GLN A 1 203 ? 8.810 -10.994 -4.807 1.00 77.12 203 GLN A CA 1
ATOM 1600 C C . GLN A 1 203 ? 7.575 -10.933 -5.703 1.00 77.12 203 GLN A C 1
ATOM 1602 O O . GLN A 1 203 ? 7.601 -11.438 -6.819 1.00 77.12 203 GLN A O 1
ATOM 1607 N N . GLU A 1 204 ? 6.535 -10.251 -5.246 1.00 80.19 204 GLU A N 1
ATOM 1608 C CA . GLU A 1 204 ? 5.290 -10.000 -5.964 1.00 80.19 204 GLU A CA 1
ATOM 1609 C C . GLU A 1 204 ? 5.572 -9.181 -7.218 1.00 80.19 204 GLU A C 1
ATOM 1611 O O . GLU A 1 204 ? 5.067 -9.494 -8.290 1.00 80.19 204 GLU A O 1
ATOM 1616 N N . PHE A 1 205 ? 6.468 -8.198 -7.107 1.00 74.19 205 PHE A N 1
ATOM 1617 C CA . PHE A 1 205 ? 6.975 -7.452 -8.244 1.00 74.19 205 PHE A CA 1
ATOM 1618 C C . PHE A 1 205 ? 7.648 -8.382 -9.259 1.00 74.19 205 PHE A C 1
ATOM 1620 O O . PHE A 1 205 ? 7.301 -8.356 -10.431 1.00 74.19 205 PHE A O 1
ATOM 1627 N N . LYS A 1 206 ? 8.559 -9.267 -8.832 1.00 72.56 206 LYS A N 1
ATOM 1628 C CA . LYS A 1 206 ? 9.186 -10.246 -9.743 1.00 72.56 206 LYS A CA 1
ATOM 1629 C C . LYS A 1 206 ? 8.164 -11.192 -10.381 1.00 72.56 206 LYS A C 1
ATOM 1631 O O . LYS A 1 206 ? 8.289 -11.480 -11.565 1.00 72.56 206 LYS A O 1
ATOM 1636 N N . SER A 1 207 ? 7.166 -11.640 -9.620 1.00 75.12 207 SER A N 1
ATOM 1637 C CA . SER A 1 207 ? 6.099 -12.522 -10.108 1.00 75.12 207 SER A CA 1
ATOM 1638 C C . SER A 1 207 ? 5.218 -11.828 -11.149 1.00 75.12 207 SER A C 1
ATOM 1640 O O . SER A 1 207 ? 4.988 -12.374 -12.224 1.00 75.12 207 SER A O 1
ATOM 1642 N N . LEU A 1 208 ? 4.795 -10.587 -10.880 1.00 72.25 208 LEU A N 1
ATOM 1643 C CA . LEU A 1 208 ? 4.073 -9.747 -11.838 1.00 72.25 208 LEU A CA 1
ATOM 1644 C C . LEU A 1 208 ? 4.858 -9.625 -13.146 1.00 72.25 208 LEU A C 1
ATOM 1646 O O . LEU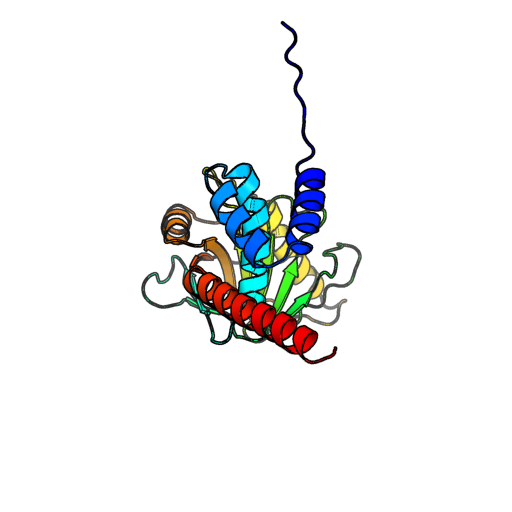 A 1 208 ? 4.302 -9.753 -14.232 1.00 72.25 208 LEU A O 1
ATOM 1650 N N . MET A 1 209 ? 6.160 -9.394 -13.024 1.00 67.81 209 MET A N 1
ATOM 1651 C CA . MET A 1 209 ? 7.047 -9.184 -14.162 1.00 67.81 209 MET A CA 1
ATOM 1652 C C . MET A 1 209 ? 7.225 -10.459 -14.985 1.00 67.81 209 MET A C 1
ATOM 1654 O O . MET A 1 209 ? 7.285 -10.384 -16.206 1.00 67.81 209 MET A O 1
ATOM 1658 N N . GLN A 1 210 ? 7.262 -11.624 -14.337 1.00 70.75 210 GLN A N 1
ATOM 1659 C CA . GLN A 1 210 ? 7.295 -12.912 -15.023 1.00 70.75 210 GLN A CA 1
ATOM 1660 C C . GLN A 1 210 ? 5.978 -13.190 -15.763 1.00 70.75 210 GLN A C 1
ATOM 1662 O O . GLN A 1 210 ? 5.996 -13.494 -16.949 1.00 70.75 210 GLN A O 1
ATOM 1667 N N . LYS A 1 211 ? 4.837 -13.016 -15.094 1.00 71.19 211 LYS A N 1
ATOM 1668 C CA . LYS A 1 211 ? 3.511 -13.262 -15.681 1.00 71.19 211 LYS A CA 1
ATOM 1669 C C . LYS A 1 211 ? 3.203 -12.378 -16.875 1.00 71.19 211 LYS A C 1
ATOM 1671 O O . LYS A 1 211 ? 2.621 -12.826 -17.854 1.00 71.19 211 LYS A O 1
ATOM 1676 N N . LEU A 1 212 ? 3.558 -11.103 -16.776 1.00 66.19 212 LEU A N 1
ATOM 1677 C CA . LEU A 1 212 ? 3.330 -10.168 -17.865 1.00 66.19 212 LEU A CA 1
ATOM 1678 C C . LEU A 1 212 ? 4.311 -10.424 -19.029 1.00 66.19 212 LEU A C 1
ATOM 1680 O O . LEU A 1 212 ? 3.943 -10.171 -20.167 1.00 66.19 212 LEU A O 1
ATOM 1684 N N . ALA A 1 213 ? 5.509 -10.974 -18.778 1.00 65.19 213 ALA A N 1
ATOM 1685 C CA . ALA A 1 213 ? 6.404 -11.427 -19.849 1.00 65.19 213 ALA A CA 1
ATOM 1686 C C . ALA A 1 213 ? 5.844 -12.656 -20.588 1.00 65.19 213 ALA A C 1
ATOM 1688 O O . ALA A 1 213 ? 5.896 -12.711 -21.810 1.00 65.19 213 ALA A O 1
ATOM 1689 N N . GLU A 1 214 ? 5.262 -13.607 -19.854 1.00 69.88 214 GLU A N 1
ATOM 1690 C CA . GLU A 1 214 ? 4.610 -14.790 -20.432 1.00 69.88 214 GLU A CA 1
ATOM 1691 C C . GLU A 1 214 ? 3.368 -14.408 -21.268 1.00 69.88 214 GLU A C 1
ATOM 1693 O O . GLU A 1 214 ? 3.146 -14.980 -22.332 1.00 69.88 214 GLU A O 1
ATOM 1698 N N . ALA A 1 215 ? 2.601 -13.395 -20.845 1.00 65.94 215 ALA A N 1
ATOM 1699 C CA . ALA A 1 215 ? 1.430 -12.904 -21.580 1.00 65.94 215 ALA A CA 1
ATOM 1700 C C . ALA A 1 215 ? 1.782 -12.182 -22.900 1.00 65.94 215 ALA A C 1
ATOM 1702 O O . ALA A 1 215 ? 1.097 -12.385 -23.903 1.00 65.94 215 ALA A O 1
ATOM 1703 N N . ASP A 1 216 ? 2.851 -11.373 -22.918 1.00 60.56 216 ASP A N 1
ATOM 1704 C CA . ASP A 1 216 ? 3.319 -10.677 -24.130 1.00 60.56 216 ASP A CA 1
ATOM 1705 C C . ASP A 1 216 ? 3.810 -11.683 -25.202 1.00 60.56 216 ASP A C 1
ATOM 1707 O O . ASP A 1 216 ? 3.571 -11.496 -26.400 1.00 60.56 216 ASP A O 1
ATOM 1711 N N . ASP A 1 217 ? 4.457 -12.779 -24.782 1.00 60.12 217 ASP A N 1
ATOM 1712 C CA . ASP A 1 217 ? 4.942 -13.837 -25.680 1.00 60.12 217 ASP A CA 1
ATOM 1713 C C . ASP A 1 217 ? 3.787 -14.660 -26.292 1.00 60.12 217 ASP A C 1
ATOM 1715 O O . ASP A 1 217 ? 3.837 -15.027 -27.471 1.00 60.12 217 ASP A O 1
ATOM 1719 N N . GLU A 1 218 ? 2.716 -14.917 -25.531 1.00 60.78 218 GLU A N 1
ATOM 1720 C CA . GLU A 1 218 ? 1.508 -15.593 -26.030 1.00 60.78 218 GLU A CA 1
ATOM 1721 C C . GLU A 1 218 ? 0.727 -14.730 -27.035 1.00 60.78 218 GLU A C 1
ATOM 1723 O O . GLU A 1 218 ? 0.259 -15.235 -28.063 1.00 60.78 218 GLU A O 1
ATOM 1728 N N . GLU A 1 219 ? 0.623 -13.420 -26.795 1.00 58.78 219 GLU A N 1
ATOM 1729 C CA .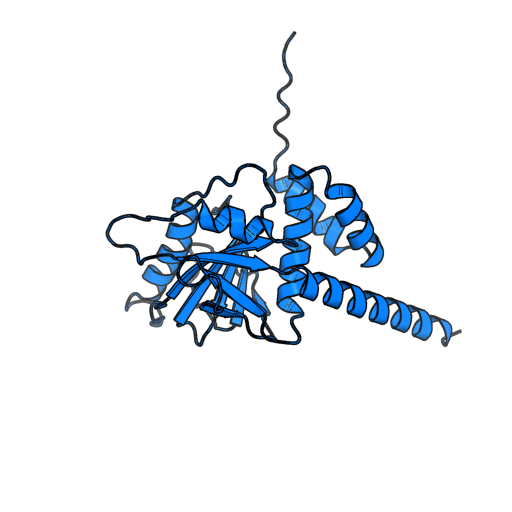 GLU A 1 219 ? -0.055 -12.492 -27.705 1.00 58.78 219 GLU A CA 1
ATOM 1730 C C . GLU A 1 219 ? 0.715 -12.367 -29.036 1.00 58.78 219 GLU A C 1
ATOM 1732 O O . GLU A 1 219 ? 0.117 -12.467 -30.113 1.00 58.78 219 GLU A O 1
ATOM 1737 N N . ALA A 1 220 ? 2.053 -12.296 -28.984 1.00 58.44 220 ALA A N 1
ATOM 1738 C CA . ALA A 1 220 ? 2.919 -12.310 -30.166 1.00 58.44 220 ALA A CA 1
ATOM 1739 C C . ALA A 1 220 ? 2.853 -13.635 -30.953 1.00 58.44 220 ALA A C 1
ATOM 1741 O O . ALA A 1 220 ? 2.848 -13.623 -32.188 1.00 58.44 220 ALA A O 1
ATOM 1742 N N . ALA A 1 221 ? 2.762 -14.779 -30.266 1.00 56.69 221 ALA A N 1
ATOM 1743 C CA . ALA A 1 221 ? 2.623 -16.087 -30.905 1.00 56.69 221 ALA A CA 1
ATOM 1744 C C . ALA A 1 221 ? 1.243 -16.277 -31.562 1.00 56.69 221 ALA A C 1
ATOM 1746 O O . ALA A 1 221 ? 1.153 -16.859 -32.642 1.00 56.69 221 ALA A O 1
ATOM 1747 N N . SER A 1 222 ? 0.172 -15.758 -30.955 1.00 55.91 222 SER A N 1
ATOM 1748 C CA . SER A 1 222 ? -1.191 -15.854 -31.500 1.00 55.91 222 SER A CA 1
ATOM 1749 C C . SER A 1 222 ? -1.423 -14.972 -32.736 1.00 55.91 222 SER A C 1
ATOM 1751 O O . SER A 1 222 ? -2.183 -15.354 -33.627 1.00 55.91 222 SER A O 1
ATOM 1753 N N . GLY A 1 223 ? -0.721 -13.837 -32.843 1.00 50.22 223 GLY A N 1
ATOM 1754 C CA . GLY A 1 223 ? -0.744 -12.971 -34.026 1.00 50.22 223 GLY A CA 1
ATOM 1755 C C . GLY A 1 223 ? 0.034 -13.524 -35.226 1.00 50.22 223 GLY A C 1
ATOM 1756 O O . GLY A 1 223 ? -0.281 -13.186 -36.361 1.00 50.22 223 GLY A O 1
ATOM 1757 N N . ALA A 1 224 ? 1.011 -14.408 -35.000 1.00 51.69 224 ALA A N 1
ATOM 1758 C CA . ALA A 1 224 ? 1.835 -15.004 -36.057 1.00 51.69 224 ALA A CA 1
ATOM 1759 C C . ALA A 1 224 ? 1.193 -16.225 -36.751 1.00 51.69 224 ALA A C 1
ATOM 1761 O O . ALA A 1 224 ? 1.727 -16.717 -37.740 1.00 51.69 224 ALA A O 1
ATOM 1762 N N . VAL A 1 225 ? 0.065 -16.730 -36.237 1.00 52.00 225 VAL A N 1
ATOM 1763 C CA . VAL A 1 225 ? -0.659 -17.897 -36.788 1.00 52.00 225 VAL A CA 1
ATOM 1764 C C . VAL A 1 225 ? -1.866 -17.466 -37.645 1.00 52.00 225 VAL A C 1
ATOM 1766 O O . VAL A 1 225 ? -2.575 -18.309 -38.190 1.00 52.00 225 VAL A O 1
ATOM 1769 N N . ALA A 1 226 ? -2.103 -16.158 -37.787 1.00 49.44 226 ALA A N 1
ATOM 1770 C CA . ALA A 1 226 ? -3.254 -15.598 -38.498 1.00 49.44 226 ALA A CA 1
ATOM 1771 C C . ALA A 1 226 ? -2.964 -15.089 -39.928 1.00 49.44 226 ALA A C 1
ATOM 1773 O O . ALA A 1 226 ? -3.860 -14.480 -40.513 1.00 49.44 226 ALA A O 1
ATOM 1774 N N . ASP A 1 227 ? -1.781 -15.365 -40.493 1.00 41.06 227 ASP A N 1
ATOM 1775 C CA . ASP A 1 227 ? -1.416 -15.042 -41.888 1.00 41.06 227 ASP A CA 1
ATOM 1776 C C . ASP A 1 227 ? -1.196 -16.298 -42.752 1.00 41.06 227 ASP A C 1
ATOM 1778 O O . ASP A 1 227 ? -0.451 -17.211 -42.320 1.00 41.06 227 ASP A O 1
#

pLDDT: mean 75.63, std 14.34, range [33.88, 93.56]

Foldseek 3Di:
DDDPPDPDPLVVLLVVVLVVLVVDALVVLVVVLVVCVVPLSNNLSSQLNLLVLLLQQDPAWFFWPFPVDRPHGPDTLGYNQAEDAPEPPVPDQDDDDASYWYAYDDDLPQFGIWHQHDRRQEIEGEGSRRDPDRDDDLVNVVSVVVNLVVCCDPVHPHDDRHNAAEYEYEDCDCVRVVVNNVDADDSDPPDDGYTYTYGHSNVSSVVSSVVSVVVVVVVVVVVVVPD

Organism: NCBI:txid2447956

Secondary structure (DSSP, 8-state):
---------HHHHHHHHHHHHTTS-HHHHHHHHHHHTT-HHHHHHHHHHHHHHHHHT-SSPEEEEETTBSSS-SEEEPS--EEE-----TTSPP-PPTTEEEE--SS-TT--EEEEETTTTEEEEEE----SS----HHHHHHHHHHHHHHTSTTSS-PPPPSEEEEEEEESSTHHHHHHHT------TTS---EEEEEE-HHHHHHHHHHHHHHHHHHHHHHTT--